Protein AF-A0A1I8GMX3-F1 (afdb_monomer)

Solvent-accessible surface area (backbone atoms only — not comparable to full-atom values): 13968 Å² total; per-residue (Å²): 112,70,69,58,53,53,50,50,53,36,50,51,51,26,32,43,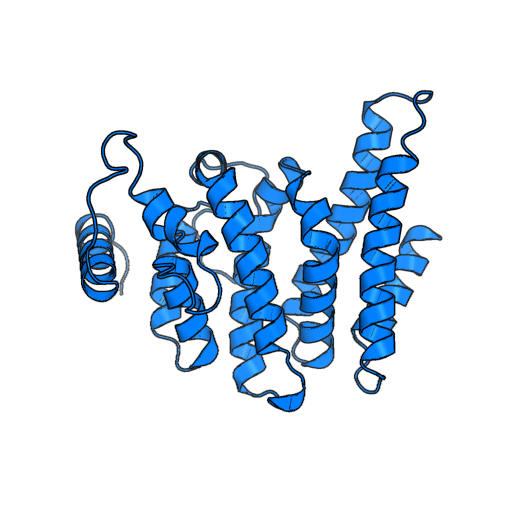81,87,64,61,69,68,53,29,52,49,30,23,50,50,53,32,48,53,53,56,48,46,57,71,66,61,62,94,85,60,62,78,76,63,51,59,47,49,40,52,48,51,52,51,52,51,52,54,51,29,47,57,29,18,66,42,90,53,62,39,30,24,33,21,21,21,46,42,45,63,43,36,47,78,64,45,66,73,36,62,72,54,42,62,24,37,50,60,30,47,54,49,26,37,51,50,30,31,46,64,40,68,81,48,69,76,90,74,44,42,49,62,38,27,51,52,33,50,54,54,47,50,56,50,47,62,77,42,36,77,66,40,56,46,81,55,97,75,37,42,64,42,86,97,55,92,69,91,55,57,25,49,66,51,51,48,58,50,34,60,60,37,48,71,48,89,42,66,67,30,18,50,52,27,47,42,49,39,55,28,84,34,64,98,86,39,86,77,45,58,78,74,47,14,61,48,47,60,68,72,57,83,55,87,84,64,80,83,71,75,97,59,56,70,67,56,49,51,52,51,51,51,49,51,46,49,75,76,62,57,88,80,77,87,126

Secondary structure (DSSP, 8-state):
-HHHHHHHHHHHHHH-SS--HHHHHHHHHHHHHHHHHHHHT--TTS-HHHHHHHHHHHHHHHHHHHHHHHT-SSHHHHHHHHHHHHHHHHHHTT-HHHHHHHHHHHHHHHHHHHHHGGGS-GGG-HHHHHHHHHHHHHHHHHHTHHHHHS--TTPPPPTT---SS-SHHHHHHHHHHHTT-S-HHHHHHHHHHHH----TT-TTGGGT--HHHHHH-SSGGGGS-----HHHHHHHHHHHHHHHHTTS---

InterPro domains:
  IPR046803 DNA-dependent protein kinase catalytic subunit, CC1/2 [PF20502] (3-195)

Organism: NCBI:txid282301

Mean predicted aligned error: 9.63 Å

Sequence (251 aa):
PYTALLLDSLFDRLTASSGDASVRDLAAQSLREFLTWSVRQQMPSSGADSTASFYSRNVKSIVKRVCLLALHPASSKRLGAALAFNAVYAQFREEDSLVNAFAFELLHCFMRSIQLADADDASLGTVEQCDLALDHLERIMVERAAALKVESQGRRTPLGSKWTSATLEVAVRWLVGQCGQPESACRAAAMRLLVNDGSPTDRRRRVRGGLARCLLTSSPEKRQQTAASPRQFFQALLKQFKANYFYDRWE

Nearest PDB structures (foldseek):
  7su3-assembly1_A  TM=8.853E-01  e=2.661E-08  Homo sapiens
  7sud-assembly1_A  TM=8.711E-01  e=2.220E-08  Homo sapiens
  7sgl-assembly1_A  TM=8.213E-01  e=1.178E-08  Homo sapiens
  7nfe-assembly1_A  TM=8.722E-01  e=2.028E-08  Homo sapiens
  8ezb-assembly1_L  TM=7.871E-01  e=5.970E-09  Homo sapiens

pLDDT: mean 80.66, std 19.14, range [30.5, 98.31]

Radius of gyration: 19.02 Å; Cα contacts (8 Å, |Δi|>4): 281; chains: 1; bounding box: 50×53×42 Å

Structure (mmCIF, N/CA/C/O backbone):
data_AF-A0A1I8GMX3-F1
#
_entry.id   AF-A0A1I8GMX3-F1
#
loop_
_atom_site.group_PDB
_atom_site.id
_atom_site.type_symbol
_atom_site.label_atom_id
_atom_site.label_alt_id
_atom_site.label_comp_id
_atom_site.label_asym_id
_atom_site.label_entity_id
_atom_site.label_seq_id
_atom_site.pdbx_PDB_ins_code
_atom_site.Cartn_x
_atom_site.Cartn_y
_atom_site.Cartn_z
_atom_site.occupancy
_atom_site.B_iso_or_equiv
_atom_site.auth_seq_id
_atom_site.auth_comp_id
_atom_site.auth_asym_id
_atom_site.auth_atom_id
_atom_site.pdbx_PDB_model_num
ATOM 1 N N . PRO A 1 1 ? 6.660 23.969 -0.509 1.00 68.25 1 PRO A N 1
ATOM 2 C CA . PRO A 1 1 ? 7.210 23.775 -1.877 1.00 68.25 1 PRO A CA 1
ATOM 3 C C . PRO A 1 1 ? 8.342 22.735 -1.898 1.00 68.25 1 PRO A C 1
ATOM 5 O O . PRO A 1 1 ? 8.222 21.743 -2.602 1.00 68.25 1 PRO A O 1
ATOM 8 N N . TYR A 1 2 ? 9.381 22.901 -1.070 1.00 84.06 2 TYR A N 1
ATOM 9 C CA . TYR A 1 2 ? 10.553 22.010 -1.057 1.00 84.06 2 TYR A CA 1
ATOM 10 C C . TYR A 1 2 ? 10.252 20.556 -0.663 1.00 84.06 2 TYR A C 1
ATOM 12 O O . TYR A 1 2 ? 10.765 19.634 -1.285 1.00 84.06 2 TYR A O 1
ATOM 20 N N . THR A 1 3 ? 9.366 20.329 0.311 1.00 87.31 3 THR A N 1
ATOM 21 C CA . THR A 1 3 ? 8.950 18.972 0.709 1.00 87.31 3 THR A CA 1
ATOM 22 C C . THR A 1 3 ? 8.173 18.244 -0.384 1.00 87.31 3 THR A C 1
ATOM 24 O O . THR A 1 3 ? 8.319 17.037 -0.538 1.00 87.31 3 THR A O 1
ATOM 27 N N . ALA A 1 4 ? 7.358 18.964 -1.160 1.00 87.88 4 ALA A N 1
ATOM 28 C CA . ALA A 1 4 ? 6.630 18.381 -2.281 1.00 87.88 4 ALA A CA 1
ATOM 29 C C . ALA A 1 4 ? 7.604 17.918 -3.371 1.00 87.88 4 ALA A C 1
ATOM 31 O O . ALA A 1 4 ? 7.549 16.750 -3.738 1.00 87.88 4 ALA A O 1
ATOM 32 N N . LEU A 1 5 ? 8.550 18.787 -3.755 1.00 93.06 5 LEU A N 1
ATOM 33 C CA . LEU A 1 5 ? 9.599 18.495 -4.738 1.00 93.06 5 LEU A CA 1
ATOM 34 C C . LEU A 1 5 ? 10.498 17.327 -4.321 1.00 93.06 5 LEU A C 1
ATOM 36 O O . LEU A 1 5 ? 10.833 16.493 -5.153 1.00 93.06 5 LEU A O 1
ATOM 40 N N . LEU A 1 6 ? 10.870 17.247 -3.038 1.00 93.88 6 LEU A N 1
ATOM 41 C CA . LEU A 1 6 ? 11.632 16.114 -2.512 1.00 93.88 6 LEU A CA 1
ATOM 42 C C . LEU A 1 6 ? 10.853 14.804 -2.657 1.00 93.88 6 LEU A C 1
ATOM 44 O O . LEU A 1 6 ? 11.406 13.789 -3.059 1.00 93.88 6 LEU A O 1
ATOM 48 N N . LEU A 1 7 ? 9.567 14.807 -2.308 1.00 94.69 7 LEU A N 1
ATOM 49 C CA . LEU A 1 7 ? 8.769 13.597 -2.447 1.00 94.69 7 LEU A CA 1
ATOM 50 C C . LEU A 1 7 ? 8.554 13.236 -3.921 1.00 94.69 7 LEU A C 1
ATOM 52 O O . LEU A 1 7 ? 8.621 12.058 -4.248 1.00 94.69 7 LEU A O 1
ATOM 56 N N . ASP A 1 8 ? 8.325 14.215 -4.797 1.00 94.44 8 ASP A N 1
ATOM 57 C CA . ASP A 1 8 ? 8.175 13.971 -6.235 1.00 94.44 8 ASP A CA 1
ATOM 58 C C . ASP A 1 8 ? 9.450 13.353 -6.819 1.00 94.44 8 ASP A C 1
ATOM 60 O O . ASP A 1 8 ? 9.374 12.302 -7.448 1.00 94.44 8 ASP A O 1
ATOM 64 N N . SER A 1 9 ? 10.630 13.894 -6.494 1.00 95.31 9 SER A N 1
ATOM 65 C CA . SER A 1 9 ? 11.896 13.328 -6.970 1.00 95.31 9 SER A CA 1
ATOM 66 C C . SER A 1 9 ? 12.135 11.904 -6.459 1.00 95.31 9 SER A C 1
ATOM 68 O O . SER A 1 9 ? 12.573 11.045 -7.223 1.00 95.31 9 SER A O 1
ATOM 70 N N . LEU A 1 10 ? 11.793 11.602 -5.201 1.00 96.25 10 LEU A N 1
ATOM 71 C CA . LEU A 1 10 ? 11.882 10.238 -4.668 1.00 96.25 10 LEU A CA 1
ATOM 72 C C . LEU A 1 10 ? 10.920 9.276 -5.382 1.00 96.25 10 LEU A C 1
ATOM 74 O O . LEU A 1 10 ? 11.313 8.158 -5.720 1.00 96.25 10 LEU A O 1
ATOM 78 N N . PHE A 1 11 ? 9.682 9.701 -5.650 1.00 96.06 11 PHE A N 1
ATOM 79 C CA . PHE A 1 11 ? 8.714 8.891 -6.395 1.00 96.06 11 PHE A CA 1
ATOM 80 C C . PHE A 1 11 ? 9.109 8.707 -7.866 1.00 96.06 11 PHE A C 1
ATOM 82 O O . PHE A 1 11 ? 8.926 7.614 -8.405 1.00 96.06 11 PHE A O 1
ATOM 89 N N . ASP A 1 12 ? 9.723 9.704 -8.499 1.00 95.19 12 ASP A N 1
ATOM 90 C CA . ASP A 1 12 ? 10.265 9.572 -9.855 1.00 95.19 12 ASP A CA 1
ATOM 91 C C . ASP A 1 12 ? 11.365 8.505 -9.906 1.00 95.19 12 ASP A C 1
ATOM 93 O O . ASP A 1 12 ? 11.375 7.659 -10.801 1.00 95.19 12 ASP A O 1
ATOM 97 N N . ARG A 1 13 ? 12.257 8.467 -8.903 1.00 95.69 13 ARG A N 1
ATOM 98 C CA . ARG A 1 13 ? 13.286 7.415 -8.809 1.00 95.69 13 ARG A CA 1
ATOM 99 C C . ARG A 1 13 ? 12.695 6.035 -8.524 1.00 95.69 13 ARG A C 1
ATOM 101 O O . ARG A 1 13 ? 13.180 5.058 -9.085 1.00 95.69 13 ARG A O 1
ATOM 108 N N . LEU A 1 14 ? 11.648 5.944 -7.704 1.00 95.12 14 LEU A N 1
ATOM 109 C CA . LEU A 1 14 ? 10.957 4.680 -7.406 1.00 95.12 14 LEU A CA 1
ATOM 110 C C . LEU A 1 14 ? 10.225 4.093 -8.614 1.00 95.12 14 LEU A C 1
ATOM 112 O O . LEU A 1 14 ? 10.132 2.875 -8.744 1.00 95.12 14 LEU A O 1
ATOM 116 N N . THR A 1 15 ? 9.688 4.958 -9.474 1.00 95.00 15 THR A N 1
ATOM 117 C CA . THR A 1 15 ? 8.811 4.576 -10.590 1.00 95.00 15 THR A CA 1
ATOM 118 C C . THR A 1 15 ? 9.517 4.537 -11.945 1.00 95.00 15 THR A C 1
ATOM 120 O O . THR A 1 15 ? 8.880 4.261 -12.964 1.00 95.00 15 THR A O 1
ATOM 123 N N . ALA A 1 16 ? 10.830 4.782 -11.971 1.00 91.31 16 ALA A N 1
ATOM 124 C CA . ALA A 1 16 ? 11.637 4.735 -13.180 1.00 91.31 16 ALA A CA 1
ATOM 125 C C . ALA A 1 16 ? 11.579 3.345 -13.842 1.00 91.31 16 ALA A C 1
ATOM 127 O O . ALA A 1 16 ? 11.856 2.327 -13.208 1.00 91.31 16 ALA A O 1
ATOM 128 N N . SER A 1 17 ? 11.235 3.307 -15.134 1.00 84.06 17 SER A N 1
ATOM 129 C CA . SER A 1 17 ? 11.143 2.060 -15.911 1.00 84.06 17 SER A CA 1
ATOM 130 C C . SER A 1 17 ? 12.506 1.464 -16.275 1.00 84.06 17 SER A C 1
ATOM 132 O O . SER A 1 17 ? 12.622 0.254 -16.418 1.00 84.06 17 SER A O 1
ATOM 134 N N . SER A 1 18 ? 13.534 2.302 -16.415 1.00 72.62 18 SER A N 1
ATOM 135 C CA . SER A 1 18 ? 14.911 1.912 -16.734 1.00 72.62 18 SER A CA 1
ATOM 136 C C . SER A 1 18 ? 15.835 2.419 -15.629 1.00 72.62 18 SER A C 1
ATOM 138 O O . SER A 1 18 ? 16.396 3.513 -15.724 1.00 72.62 18 SER A O 1
ATOM 140 N N . GLY A 1 19 ? 15.920 1.681 -14.527 1.00 67.75 19 GLY A N 1
ATOM 141 C CA . GLY A 1 19 ? 16.704 2.097 -13.371 1.00 67.75 19 GLY A CA 1
ATOM 142 C C . GLY A 1 19 ? 17.191 0.921 -12.543 1.00 67.75 19 GLY A C 1
ATOM 143 O O . GLY A 1 19 ? 16.503 -0.093 -12.416 1.00 67.75 19 GLY A O 1
ATOM 144 N N . ASP A 1 20 ? 18.374 1.086 -11.957 1.00 81.44 20 ASP A N 1
ATOM 145 C CA . ASP A 1 20 ? 18.979 0.085 -11.088 1.00 81.44 20 ASP A CA 1
ATOM 146 C C . ASP A 1 20 ? 18.090 -0.179 -9.867 1.00 81.44 20 ASP A C 1
ATOM 148 O O . ASP A 1 20 ? 17.564 0.746 -9.237 1.00 81.44 20 ASP A O 1
ATOM 152 N N . ALA A 1 21 ? 17.931 -1.453 -9.499 1.00 88.56 21 ALA A N 1
ATOM 153 C CA . ALA A 1 21 ? 17.180 -1.848 -8.306 1.00 88.56 21 ALA A CA 1
ATOM 154 C C . ALA A 1 21 ? 17.701 -1.142 -7.038 1.00 88.56 21 ALA A C 1
ATOM 156 O O . ALA A 1 21 ? 16.908 -0.659 -6.233 1.00 88.56 21 ALA A O 1
ATOM 157 N N . SER A 1 22 ? 19.020 -0.952 -6.940 1.00 92.06 22 SER A N 1
ATOM 158 C CA . SER A 1 22 ? 19.678 -0.239 -5.839 1.00 92.06 22 SER A CA 1
ATOM 159 C C . SER A 1 22 ? 19.204 1.209 -5.676 1.00 92.06 22 SER A C 1
ATOM 161 O O . SER A 1 22 ? 19.065 1.691 -4.554 1.00 92.06 22 SER A O 1
ATOM 163 N N . VAL A 1 23 ? 18.909 1.909 -6.777 1.00 93.69 23 VAL A N 1
ATOM 164 C CA . VAL A 1 23 ? 18.398 3.288 -6.741 1.00 93.69 23 VAL A CA 1
ATOM 165 C C . VAL A 1 23 ? 16.979 3.319 -6.180 1.00 93.69 23 VAL A C 1
ATOM 167 O O . VAL A 1 23 ? 16.650 4.216 -5.402 1.00 93.69 23 VAL A O 1
ATOM 170 N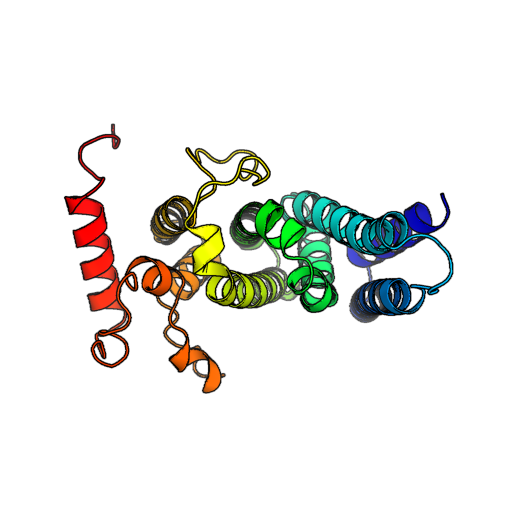 N . ARG A 1 24 ? 16.139 2.348 -6.558 1.00 94.31 24 ARG A N 1
ATOM 171 C CA . ARG A 1 24 ? 14.769 2.236 -6.037 1.00 94.31 24 ARG A CA 1
ATOM 172 C C . ARG A 1 24 ? 14.780 1.922 -4.544 1.00 94.31 24 ARG A C 1
ATOM 174 O O . ARG A 1 24 ? 14.059 2.572 -3.789 1.00 94.31 24 ARG A O 1
ATOM 181 N N . ASP A 1 25 ? 15.656 1.020 -4.114 1.00 93.44 25 ASP A N 1
ATOM 182 C CA . ASP A 1 25 ? 15.830 0.686 -2.699 1.00 93.44 25 ASP A CA 1
ATOM 183 C C . ASP A 1 25 ? 16.329 1.885 -1.887 1.00 93.44 25 ASP A C 1
ATOM 185 O O . ASP A 1 25 ? 15.791 2.177 -0.816 1.00 93.44 25 ASP A O 1
ATOM 189 N N . LEU A 1 26 ? 17.304 2.633 -2.412 1.00 95.75 26 LEU A N 1
ATOM 190 C CA . LEU A 1 26 ? 17.797 3.853 -1.773 1.00 95.75 26 LEU A CA 1
ATOM 191 C C . LEU A 1 26 ? 16.693 4.914 -1.649 1.00 95.75 26 LEU A C 1
ATOM 193 O O . LEU A 1 26 ? 16.543 5.530 -0.591 1.00 95.75 26 LEU A O 1
ATOM 197 N N . ALA A 1 27 ? 15.891 5.110 -2.699 1.00 96.50 27 ALA A N 1
ATOM 198 C CA . ALA A 1 27 ? 14.770 6.047 -2.674 1.00 96.50 27 ALA A CA 1
ATOM 199 C C . ALA A 1 27 ? 13.697 5.632 -1.650 1.00 96.50 27 ALA A C 1
ATOM 201 O O . ALA A 1 27 ? 13.196 6.475 -0.900 1.00 96.50 27 ALA A O 1
ATOM 202 N N . ALA A 1 28 ? 13.393 4.334 -1.549 1.00 96.06 28 ALA A N 1
ATOM 203 C CA . ALA A 1 28 ? 12.481 3.794 -0.543 1.00 96.06 28 ALA A CA 1
ATOM 204 C C . ALA A 1 28 ? 13.014 4.023 0.886 1.00 96.06 28 ALA A C 1
ATOM 206 O O . ALA A 1 28 ? 12.284 4.486 1.767 1.00 96.06 28 ALA A O 1
ATOM 207 N N . GLN A 1 29 ? 14.307 3.778 1.116 1.00 96.25 29 GLN A N 1
ATOM 208 C CA . GLN A 1 29 ? 14.955 4.048 2.405 1.00 96.25 29 GLN A CA 1
ATOM 209 C C . GLN A 1 29 ? 14.933 5.541 2.751 1.00 96.25 29 GLN A C 1
ATOM 211 O O . GLN A 1 29 ? 14.594 5.899 3.879 1.00 96.25 29 GLN A O 1
ATOM 216 N N . SER A 1 30 ? 15.188 6.407 1.770 1.00 96.69 30 SER A N 1
ATOM 217 C CA . SER A 1 30 ? 15.125 7.862 1.939 1.00 96.69 30 SER A CA 1
ATOM 218 C C . SER A 1 30 ? 13.722 8.347 2.312 1.00 96.69 30 SER A C 1
ATOM 220 O O . SER A 1 30 ? 13.592 9.221 3.167 1.00 96.69 30 SER A O 1
ATOM 222 N N . LEU A 1 31 ? 12.655 7.750 1.759 1.00 95.81 31 LEU A N 1
ATOM 223 C CA . LEU A 1 31 ? 11.277 8.042 2.190 1.00 95.81 31 LEU A CA 1
ATOM 224 C C . LEU A 1 31 ? 11.054 7.697 3.667 1.00 95.81 31 LEU A C 1
ATOM 226 O O . LEU A 1 31 ? 10.469 8.488 4.415 1.00 95.81 31 LEU A O 1
ATOM 230 N N . ARG A 1 32 ? 11.526 6.523 4.098 1.00 95.00 32 ARG A N 1
ATOM 231 C CA . ARG A 1 32 ? 11.417 6.082 5.495 1.00 95.00 32 ARG A CA 1
ATOM 232 C C . ARG A 1 32 ? 12.175 7.014 6.435 1.00 95.00 32 ARG A C 1
ATOM 234 O O . ARG A 1 32 ? 11.654 7.378 7.491 1.00 95.00 32 ARG A O 1
ATOM 241 N N . GLU A 1 33 ? 13.392 7.403 6.070 1.00 94.38 33 GLU A N 1
ATOM 242 C CA . GLU A 1 33 ? 14.203 8.332 6.859 1.00 94.38 33 GLU A CA 1
ATOM 243 C C . GLU A 1 33 ? 13.555 9.709 6.933 1.00 94.38 33 GLU A C 1
ATOM 245 O O . GLU A 1 33 ? 13.391 10.238 8.031 1.00 94.38 33 GLU A O 1
ATOM 250 N N . PHE A 1 34 ? 13.092 10.246 5.804 1.00 93.44 34 PHE A N 1
ATOM 251 C CA . PHE A 1 34 ? 12.373 11.516 5.754 1.00 93.44 34 PHE A CA 1
ATOM 252 C C . PHE A 1 34 ? 11.195 11.548 6.740 1.00 93.44 34 PHE A C 1
ATOM 254 O O . PHE A 1 34 ? 11.046 12.506 7.505 1.00 93.44 34 PHE A O 1
ATOM 261 N N . LEU A 1 35 ? 10.380 10.488 6.780 1.00 91.38 35 LEU A N 1
ATOM 262 C CA . LEU A 1 35 ? 9.275 10.403 7.736 1.00 91.38 35 LEU A CA 1
ATOM 263 C C . LEU A 1 35 ? 9.752 10.211 9.179 1.00 91.38 35 LEU A C 1
ATOM 265 O O . LEU A 1 35 ? 9.204 10.834 10.084 1.00 91.38 35 LEU A O 1
ATOM 269 N N . THR A 1 36 ? 10.789 9.404 9.404 1.00 89.69 36 THR A N 1
ATOM 270 C CA . THR A 1 36 ? 11.364 9.191 10.746 1.00 89.69 36 THR A CA 1
ATOM 271 C C . THR A 1 36 ? 11.887 10.501 11.339 1.00 89.69 36 THR A C 1
ATOM 273 O O . THR A 1 36 ? 11.659 10.798 12.512 1.00 89.69 36 THR A O 1
ATOM 276 N N . TRP A 1 37 ? 12.537 11.330 10.523 1.00 86.69 37 TRP A N 1
ATOM 277 C CA . TRP A 1 37 ? 12.995 12.657 10.927 1.00 86.69 37 TRP A CA 1
ATOM 278 C C . TRP A 1 37 ? 11.857 13.674 11.025 1.00 86.69 37 TRP A C 1
ATOM 280 O O . TRP A 1 37 ? 11.911 14.536 11.898 1.00 86.69 37 TRP A O 1
ATOM 290 N N . SER A 1 38 ? 10.796 13.537 10.223 1.00 83.38 38 SER A N 1
ATOM 291 C CA . SER A 1 38 ? 9.584 14.362 10.358 1.00 83.38 38 SER A CA 1
ATOM 292 C C . SER A 1 38 ? 8.914 14.189 11.726 1.00 83.38 38 SER A C 1
ATOM 294 O O . SER A 1 38 ? 8.362 15.152 12.249 1.00 83.38 38 SER A O 1
ATOM 296 N N . VAL A 1 39 ? 8.988 12.991 12.325 1.00 74.56 39 VAL A N 1
ATOM 297 C CA . VAL A 1 39 ? 8.553 12.760 13.716 1.00 74.56 39 VAL A CA 1
ATOM 298 C C . VAL A 1 39 ? 9.503 13.444 14.699 1.00 74.56 39 VAL A C 1
ATOM 300 O O . VAL A 1 39 ? 9.066 14.146 15.598 1.00 74.56 39 VAL A O 1
ATOM 303 N N . ARG A 1 40 ? 10.820 13.286 14.529 1.00 68.44 40 ARG A N 1
ATOM 304 C CA . ARG A 1 40 ? 11.818 13.839 15.467 1.00 68.44 40 ARG A CA 1
ATOM 305 C C . ARG A 1 40 ? 11.889 15.366 15.474 1.00 68.44 40 ARG A C 1
ATOM 307 O O . ARG A 1 40 ? 12.237 15.942 16.496 1.00 68.44 40 ARG A O 1
ATOM 314 N N . GLN A 1 41 ? 11.552 16.023 14.364 1.00 63.38 41 GLN A N 1
ATOM 315 C CA . GLN A 1 41 ? 11.466 17.486 14.279 1.00 63.38 41 GLN A CA 1
ATOM 316 C C . GLN A 1 41 ? 10.220 18.074 14.966 1.00 63.38 41 GLN A C 1
ATOM 318 O O . GLN A 1 41 ? 9.964 19.271 14.840 1.00 63.38 41 GLN A O 1
ATOM 323 N N . GLN A 1 42 ? 9.462 17.270 15.719 1.00 60.00 42 GLN A N 1
ATOM 324 C CA . GLN A 1 42 ? 8.456 17.746 16.665 1.00 60.00 42 GLN A CA 1
ATOM 325 C C . GLN A 1 42 ? 9.122 18.566 17.789 1.00 60.00 42 GLN A C 1
ATOM 327 O O . GLN A 1 42 ? 9.324 18.084 18.899 1.00 60.00 42 GLN A O 1
ATOM 332 N N . MET A 1 43 ? 9.511 19.811 17.499 1.00 49.69 43 MET A N 1
ATOM 333 C CA . MET A 1 43 ? 9.992 20.745 18.515 1.00 49.69 43 MET A CA 1
ATOM 334 C C . MET A 1 43 ? 8.848 21.063 19.495 1.00 49.69 43 MET A C 1
ATOM 336 O O . MET A 1 43 ? 7.743 21.383 19.050 1.00 49.69 43 MET A O 1
ATOM 340 N N . PRO A 1 44 ? 9.086 21.026 20.818 1.00 46.84 44 PRO A N 1
ATOM 341 C CA . PRO A 1 44 ? 8.044 21.200 21.836 1.00 46.84 44 PRO A CA 1
ATOM 342 C C . PRO A 1 44 ? 7.494 22.635 21.969 1.00 46.84 44 PRO A C 1
ATOM 344 O O . PRO A 1 44 ? 6.683 22.895 22.851 1.00 46.84 44 PRO A O 1
ATOM 347 N N . SER A 1 45 ? 7.920 23.583 21.131 1.00 45.03 45 SER A N 1
ATOM 348 C CA . SER A 1 45 ? 7.712 25.023 21.344 1.00 45.03 45 SER A CA 1
ATOM 349 C C . SER A 1 45 ? 6.594 25.674 20.518 1.00 45.03 45 SER A C 1
ATOM 351 O O . SER A 1 45 ? 6.306 26.850 20.725 1.00 45.03 45 SER A O 1
ATOM 353 N N . SER A 1 46 ? 5.908 24.949 19.630 1.00 43.97 46 SER A N 1
ATOM 354 C CA . SER A 1 46 ? 4.766 25.483 18.871 1.00 43.97 46 SER A CA 1
ATOM 355 C C . SER A 1 46 ? 3.602 24.494 18.875 1.00 43.97 46 SER A C 1
ATOM 357 O O . SER A 1 46 ? 3.686 23.462 18.218 1.00 43.97 46 SER A O 1
ATOM 359 N N . GLY A 1 47 ? 2.553 24.821 19.644 1.00 47.16 47 GLY A N 1
ATOM 360 C CA . GLY A 1 47 ? 1.226 24.185 19.737 1.00 47.16 47 GLY A CA 1
ATOM 361 C C . GLY A 1 47 ? 1.078 22.756 19.192 1.00 47.16 47 GLY A C 1
ATOM 362 O O . GLY A 1 47 ? 1.119 22.546 17.976 1.00 47.16 47 GLY A O 1
ATOM 363 N N . ALA A 1 48 ? 0.805 21.802 20.091 1.00 48.97 48 ALA A N 1
ATOM 364 C CA . ALA A 1 48 ? 0.648 20.367 19.817 1.00 48.97 48 ALA A CA 1
ATOM 365 C C . ALA A 1 48 ? -0.216 20.031 18.577 1.00 48.97 48 ALA A C 1
ATOM 367 O O . ALA A 1 48 ? 0.093 19.085 17.850 1.00 48.97 48 ALA A O 1
ATOM 368 N N . ASP A 1 49 ? -1.228 20.848 18.273 1.00 52.97 49 ASP A N 1
ATOM 369 C CA . ASP A 1 49 ? -2.164 20.621 17.165 1.00 52.97 49 ASP A CA 1
ATOM 370 C C . ASP A 1 49 ? -1.558 20.843 15.768 1.00 52.97 49 ASP A C 1
ATOM 372 O O . ASP A 1 49 ? -1.963 20.209 14.791 1.00 52.97 49 ASP A O 1
ATOM 376 N N . SER A 1 50 ? -0.561 21.723 15.634 1.00 52.03 50 SER A N 1
ATOM 377 C CA . SER A 1 50 ? -0.012 22.095 14.319 1.00 52.03 50 SER A CA 1
ATOM 378 C C . SER A 1 50 ? 1.000 21.072 13.779 1.00 52.03 50 SER A C 1
ATOM 380 O O . SER A 1 50 ? 1.043 20.802 12.570 1.00 52.03 50 SER A O 1
ATOM 382 N N . THR A 1 51 ? 1.749 20.439 14.685 1.00 52.03 51 THR A N 1
ATOM 383 C CA . THR A 1 51 ? 2.951 19.644 14.390 1.00 52.03 51 THR A CA 1
ATOM 384 C C . THR A 1 51 ? 2.651 18.159 14.173 1.00 52.03 51 THR A C 1
ATOM 386 O O . THR A 1 51 ? 3.168 17.572 13.219 1.00 52.03 51 THR A O 1
ATOM 389 N N . ALA A 1 52 ? 1.731 17.565 14.950 1.00 59.31 52 ALA A N 1
ATOM 390 C CA . ALA A 1 52 ? 1.149 16.254 14.624 1.00 59.31 52 ALA A CA 1
ATOM 391 C C . ALA A 1 52 ? 0.495 16.283 13.228 1.00 59.31 52 ALA A C 1
ATOM 393 O O . ALA A 1 52 ? 0.608 15.340 12.443 1.00 59.31 52 ALA A O 1
ATOM 394 N N . SER A 1 53 ? -0.075 17.435 12.851 1.00 70.62 53 SER A N 1
ATOM 395 C CA . SER A 1 53 ? -0.633 17.637 11.515 1.00 70.62 53 SER A CA 1
ATOM 396 C C . SER A 1 53 ? 0.426 17.628 10.399 1.00 70.62 53 SER A C 1
ATOM 398 O O . SER A 1 53 ? 0.087 17.254 9.280 1.00 70.62 53 SER A O 1
ATOM 400 N N . PHE A 1 54 ? 1.697 17.985 10.648 1.00 79.38 54 PHE A N 1
ATOM 401 C CA . PHE A 1 54 ? 2.741 17.982 9.608 1.00 79.38 54 PHE A CA 1
ATOM 402 C C . PHE A 1 54 ? 3.194 16.565 9.243 1.00 79.38 54 PHE A C 1
ATOM 404 O O . PHE A 1 54 ? 3.174 16.199 8.065 1.00 79.38 54 PHE A O 1
ATOM 411 N N . TYR A 1 55 ? 3.543 15.752 10.244 1.00 84.12 55 TYR A N 1
ATOM 412 C CA . TYR A 1 55 ? 3.889 14.343 10.037 1.00 84.12 55 TYR A CA 1
ATOM 413 C C . TYR A 1 55 ? 2.725 13.584 9.388 1.00 84.12 55 TYR A C 1
ATOM 415 O O . TYR A 1 55 ? 2.892 13.001 8.314 1.00 84.12 55 TYR A O 1
ATOM 423 N N . SER A 1 56 ? 1.521 13.703 9.959 1.00 86.56 56 SER A N 1
ATOM 424 C CA . SER A 1 56 ? 0.314 13.065 9.426 1.00 86.56 56 SER A CA 1
ATOM 425 C C . SER A 1 56 ? 0.002 13.523 7.991 1.00 86.56 56 SER A C 1
ATOM 427 O O . SER A 1 56 ? -0.351 12.718 7.128 1.00 86.56 56 SER A O 1
ATOM 429 N N . ARG A 1 57 ? 0.228 14.804 7.655 1.00 89.31 57 ARG A N 1
ATOM 430 C CA . ARG A 1 57 ? 0.080 15.329 6.282 1.00 89.31 57 ARG A CA 1
ATOM 431 C C . ARG A 1 57 ? 1.089 14.726 5.308 1.00 89.31 57 ARG A C 1
ATOM 433 O O . ARG A 1 57 ? 0.705 14.426 4.176 1.00 89.31 57 ARG A O 1
ATOM 440 N N . ASN A 1 58 ? 2.338 14.521 5.725 1.00 92.12 58 ASN A N 1
ATOM 441 C CA . ASN A 1 58 ? 3.360 13.891 4.886 1.00 92.12 58 ASN A CA 1
ATOM 442 C C . ASN A 1 58 ? 3.048 12.409 4.647 1.00 92.12 58 ASN A C 1
ATOM 444 O O . ASN A 1 58 ? 3.042 11.978 3.493 1.00 92.12 58 ASN A O 1
ATOM 448 N N . VAL A 1 59 ? 2.692 11.659 5.697 1.00 93.44 59 VAL A N 1
ATOM 449 C CA . VAL A 1 59 ? 2.258 10.255 5.573 1.00 93.44 59 VAL A CA 1
ATOM 450 C C . VAL A 1 59 ? 1.042 10.161 4.650 1.00 93.44 59 VAL A C 1
ATOM 452 O O . VAL A 1 59 ? 1.048 9.394 3.689 1.00 93.44 59 VAL A O 1
ATOM 455 N N . LYS A 1 60 ? 0.027 11.009 4.858 1.00 93.75 60 LYS A N 1
ATOM 456 C CA . LYS A 1 60 ? -1.168 11.076 4.003 1.00 93.75 60 LYS A CA 1
ATOM 457 C C . LYS A 1 60 ? -0.834 11.383 2.543 1.00 93.75 60 LYS A C 1
ATOM 459 O O . LYS A 1 60 ? -1.453 10.813 1.647 1.00 93.75 60 LYS A O 1
ATOM 464 N N . SER A 1 61 ? 0.110 12.290 2.291 1.00 94.38 61 SER A N 1
ATOM 465 C CA . SER A 1 61 ? 0.561 12.632 0.936 1.00 94.38 61 SER A CA 1
ATOM 466 C C . SER A 1 61 ? 1.209 11.430 0.239 1.00 94.38 61 SER A C 1
ATOM 468 O O . SER A 1 61 ? 0.857 11.110 -0.896 1.00 94.38 61 SER A O 1
ATOM 470 N N . ILE A 1 62 ? 2.086 10.708 0.944 1.00 96.12 62 ILE A N 1
ATOM 471 C CA . ILE A 1 62 ? 2.737 9.490 0.439 1.00 96.12 62 ILE A CA 1
ATOM 472 C C . ILE A 1 62 ? 1.701 8.396 0.167 1.00 96.12 62 ILE A C 1
ATOM 474 O O . ILE A 1 62 ? 1.678 7.852 -0.933 1.00 96.12 62 ILE A O 1
ATOM 478 N N . VAL A 1 63 ? 0.794 8.124 1.111 1.00 96.38 63 VAL A N 1
ATOM 479 C CA . VAL A 1 63 ? -0.258 7.103 0.956 1.00 96.38 63 VAL A CA 1
ATOM 480 C C . VAL A 1 63 ? -1.152 7.395 -0.250 1.00 96.38 63 VAL A C 1
ATOM 482 O O . VAL A 1 63 ? -1.436 6.496 -1.035 1.00 96.38 63 VAL A O 1
ATOM 485 N N . LYS A 1 64 ? -1.546 8.656 -0.465 1.00 95.44 64 LYS A N 1
ATOM 486 C CA . LYS A 1 64 ? -2.324 9.041 -1.654 1.00 95.44 64 LYS A CA 1
ATOM 487 C C . LYS A 1 64 ? -1.577 8.759 -2.961 1.00 95.44 64 LYS A C 1
ATOM 489 O O . LYS A 1 64 ? -2.188 8.254 -3.901 1.00 95.44 64 LYS A O 1
ATOM 494 N N . ARG A 1 65 ? -0.277 9.076 -3.025 1.00 96.75 65 ARG A N 1
ATOM 495 C CA . ARG A 1 65 ? 0.562 8.772 -4.198 1.00 96.75 65 ARG A CA 1
ATOM 496 C C . ARG A 1 65 ? 0.683 7.263 -4.415 1.00 96.75 65 ARG A C 1
ATOM 498 O O . ARG A 1 65 ? 0.532 6.812 -5.544 1.00 96.75 65 ARG A O 1
ATOM 505 N N . VAL A 1 66 ? 0.868 6.487 -3.345 1.00 97.56 66 VAL A N 1
ATOM 506 C CA . VAL A 1 66 ? 0.885 5.015 -3.394 1.00 97.56 66 VAL A CA 1
ATOM 507 C C . VAL A 1 66 ? -0.417 4.467 -3.977 1.00 97.56 66 VAL A C 1
ATOM 509 O O . VAL A 1 66 ? -0.355 3.699 -4.931 1.00 97.56 66 VAL A O 1
ATOM 512 N N . CYS A 1 67 ? -1.587 4.886 -3.476 1.00 95.88 67 CYS A N 1
ATOM 513 C CA . CYS A 1 67 ? -2.877 4.413 -3.997 1.00 95.88 67 CYS A CA 1
ATOM 514 C C . CYS A 1 67 ? -3.034 4.691 -5.500 1.00 95.88 67 CYS A C 1
ATOM 516 O O . CYS A 1 67 ? -3.506 3.828 -6.240 1.00 95.88 67 CYS A O 1
ATOM 518 N N . LEU A 1 68 ? -2.613 5.879 -5.952 1.00 95.25 68 LEU A N 1
ATOM 519 C CA . LEU A 1 68 ? -2.666 6.265 -7.362 1.00 95.25 68 LEU A CA 1
ATOM 520 C C . LEU A 1 68 ? -1.728 5.407 -8.227 1.00 95.25 68 LEU A C 1
ATOM 522 O O . LEU A 1 68 ? -2.128 4.922 -9.283 1.00 95.25 68 LEU A O 1
ATOM 526 N N . LEU A 1 69 ? -0.484 5.215 -7.785 1.00 96.88 69 LEU A N 1
ATOM 527 C CA . LEU A 1 69 ? 0.543 4.492 -8.540 1.00 96.88 69 LEU A CA 1
ATOM 528 C C . LEU A 1 69 ? 0.318 2.973 -8.549 1.00 96.88 69 LEU A C 1
ATOM 530 O O . LEU A 1 69 ? 0.614 2.327 -9.551 1.00 96.88 69 LEU A O 1
ATOM 534 N N . ALA A 1 70 ? -0.253 2.406 -7.484 1.00 96.94 70 ALA A N 1
ATOM 535 C CA . ALA A 1 70 ? -0.572 0.979 -7.392 1.00 96.94 70 ALA A CA 1
ATOM 536 C C . ALA A 1 70 ? -1.614 0.527 -8.433 1.00 96.94 70 ALA A C 1
ATOM 538 O O . ALA A 1 70 ? -1.630 -0.632 -8.832 1.00 96.94 70 ALA A O 1
ATOM 539 N N . LEU A 1 71 ? -2.466 1.440 -8.909 1.00 95.19 71 LEU A N 1
ATOM 540 C CA . LEU A 1 71 ? -3.471 1.164 -9.944 1.00 95.19 71 LEU A CA 1
ATOM 541 C C . LEU A 1 71 ? -3.005 1.543 -11.359 1.00 95.19 71 LEU A C 1
ATOM 543 O O . LEU A 1 71 ? -3.793 1.513 -12.302 1.00 95.19 71 LEU A O 1
ATOM 547 N N . HIS A 1 72 ? -1.740 1.930 -11.525 1.00 95.69 72 HIS A N 1
ATOM 548 C CA . HIS A 1 72 ? -1.224 2.397 -12.805 1.00 95.69 72 HIS A CA 1
ATOM 549 C C . HIS A 1 72 ? -0.981 1.225 -13.786 1.00 95.69 72 HIS A C 1
ATOM 551 O O . HIS A 1 72 ? -0.527 0.160 -13.363 1.00 95.69 72 HIS A O 1
ATOM 557 N N . PRO A 1 73 ? -1.211 1.394 -15.106 1.00 94.06 73 PRO A N 1
ATOM 558 C CA . PRO A 1 73 ? -1.017 0.325 -16.096 1.00 94.06 73 PRO A CA 1
ATOM 559 C C . PRO A 1 73 ? 0.446 -0.109 -16.279 1.00 94.06 73 PRO A C 1
ATOM 561 O O . PRO A 1 73 ? 0.709 -1.268 -16.575 1.00 94.06 73 PRO A O 1
ATOM 564 N N . ALA A 1 74 ? 1.408 0.789 -16.069 1.00 94.50 74 ALA A N 1
ATOM 565 C CA . ALA A 1 74 ? 2.833 0.447 -16.118 1.00 94.50 74 ALA A CA 1
ATOM 566 C C . ALA A 1 74 ? 3.311 -0.288 -14.851 1.00 94.50 74 ALA A C 1
ATOM 568 O O . ALA A 1 74 ? 3.126 0.216 -13.738 1.00 94.50 74 ALA A O 1
ATOM 569 N N . SER A 1 75 ? 3.996 -1.418 -15.045 1.00 94.88 75 SER A N 1
ATOM 570 C CA . SER A 1 75 ? 4.539 -2.296 -13.997 1.00 94.88 75 SER A CA 1
ATOM 571 C C . SER A 1 75 ? 5.535 -1.597 -13.068 1.00 94.88 75 SER A C 1
ATOM 573 O O . SER A 1 75 ? 5.420 -1.699 -11.848 1.00 94.88 75 SER A O 1
ATOM 575 N N . SER A 1 76 ? 6.451 -0.793 -13.622 1.00 94.62 76 SER A N 1
ATOM 576 C CA . SER A 1 76 ? 7.448 -0.022 -12.861 1.00 94.62 76 SER A CA 1
ATOM 577 C C . SER A 1 76 ? 6.814 0.898 -11.818 1.00 94.62 76 SER A C 1
ATOM 579 O O . SER A 1 76 ? 7.295 0.992 -10.688 1.00 94.62 76 SER A O 1
ATOM 581 N N . LYS A 1 77 ? 5.684 1.530 -12.159 1.00 96.75 77 LYS A N 1
ATOM 582 C CA . LYS A 1 77 ? 4.956 2.408 -11.238 1.00 96.75 77 LYS A CA 1
ATOM 583 C C . LYS A 1 77 ? 4.274 1.629 -10.114 1.00 96.75 77 LYS A C 1
ATOM 585 O O . LYS A 1 77 ? 4.322 2.073 -8.967 1.00 96.75 77 LYS A O 1
ATOM 590 N N . ARG A 1 78 ? 3.692 0.463 -10.422 1.00 97.19 78 ARG A N 1
ATOM 591 C CA . ARG A 1 78 ? 3.080 -0.423 -9.416 1.00 97.19 78 ARG A CA 1
ATOM 592 C C . ARG A 1 78 ? 4.117 -0.963 -8.437 1.00 97.19 78 ARG A C 1
ATOM 594 O O . ARG A 1 78 ? 3.918 -0.896 -7.227 1.00 97.19 78 ARG A O 1
ATOM 601 N N . LEU A 1 79 ? 5.257 -1.406 -8.957 1.00 96.56 79 LEU A N 1
ATOM 602 C CA . LEU A 1 79 ? 6.391 -1.858 -8.158 1.00 96.56 79 LEU A CA 1
ATOM 603 C C . LEU A 1 79 ? 6.940 -0.736 -7.264 1.00 96.56 79 LEU A C 1
ATOM 605 O O . LEU A 1 79 ? 7.112 -0.936 -6.063 1.00 96.56 79 LEU A O 1
ATOM 609 N N . GLY A 1 80 ? 7.124 0.471 -7.809 1.00 96.62 80 GLY A N 1
ATOM 610 C CA . GLY A 1 80 ? 7.522 1.645 -7.028 1.00 96.62 80 GLY A CA 1
ATOM 611 C C . GLY A 1 80 ? 6.533 1.984 -5.905 1.00 96.62 80 GLY A C 1
ATOM 612 O O . GLY A 1 80 ? 6.953 2.326 -4.800 1.00 96.62 80 GLY A O 1
ATOM 613 N N . ALA A 1 81 ? 5.226 1.833 -6.144 1.00 97.62 81 ALA A N 1
ATOM 614 C CA . ALA A 1 81 ? 4.193 2.035 -5.126 1.00 97.62 81 ALA A CA 1
ATOM 615 C C . ALA A 1 81 ? 4.286 1.010 -3.984 1.00 97.62 81 ALA A C 1
ATOM 617 O O . ALA A 1 81 ? 4.190 1.383 -2.811 1.00 97.62 81 ALA A O 1
ATOM 618 N N . ALA A 1 82 ? 4.499 -0.265 -4.320 1.00 97.69 82 ALA A N 1
ATOM 619 C CA . ALA A 1 82 ? 4.661 -1.333 -3.340 1.00 97.69 82 ALA A CA 1
ATOM 620 C C . ALA A 1 82 ? 5.927 -1.139 -2.492 1.00 97.69 82 ALA A C 1
ATOM 622 O O . ALA A 1 82 ? 5.844 -1.165 -1.265 1.00 97.69 82 ALA A O 1
ATOM 623 N N . LEU A 1 83 ? 7.068 -0.828 -3.120 1.00 97.56 83 LEU A N 1
ATOM 624 C CA . LEU A 1 83 ? 8.320 -0.513 -2.420 1.00 97.56 83 LEU A CA 1
ATOM 625 C C . LEU A 1 83 ? 8.171 0.695 -1.487 1.00 97.56 83 LEU A C 1
ATOM 627 O O . LEU A 1 83 ? 8.597 0.644 -0.332 1.00 97.56 83 LEU A O 1
ATOM 631 N N . ALA A 1 84 ? 7.520 1.764 -1.958 1.00 97.94 84 ALA A N 1
ATOM 632 C CA . ALA A 1 84 ? 7.254 2.945 -1.143 1.00 97.94 84 ALA A CA 1
ATOM 633 C C . ALA A 1 84 ? 6.440 2.586 0.105 1.00 97.94 84 ALA A C 1
ATOM 635 O O . ALA A 1 84 ? 6.820 2.960 1.214 1.00 97.94 84 ALA A O 1
ATOM 636 N N . PHE A 1 85 ? 5.348 1.832 -0.054 1.00 98.31 85 PHE A N 1
ATOM 637 C CA . PHE A 1 85 ? 4.517 1.416 1.073 1.00 98.31 85 PHE A CA 1
ATOM 638 C C . PHE A 1 85 ? 5.264 0.491 2.041 1.00 98.31 85 PHE A C 1
ATOM 640 O O . PHE A 1 85 ? 5.220 0.715 3.250 1.00 98.31 85 PHE A O 1
ATOM 647 N N . ASN A 1 86 ? 6.014 -0.484 1.524 1.00 97.88 86 ASN A N 1
ATOM 648 C CA . ASN A 1 86 ? 6.835 -1.397 2.326 1.00 97.88 86 ASN A CA 1
ATOM 649 C C . ASN A 1 86 ? 7.915 -0.660 3.133 1.00 97.88 86 ASN A C 1
ATOM 651 O O . ASN A 1 86 ? 8.302 -1.113 4.208 1.00 97.88 86 ASN A O 1
ATOM 655 N N . ALA A 1 87 ? 8.378 0.501 2.669 1.00 97.31 87 ALA A N 1
ATOM 656 C CA . ALA A 1 87 ? 9.302 1.330 3.433 1.00 97.31 87 ALA A CA 1
ATOM 657 C C . ALA A 1 87 ? 8.616 2.157 4.534 1.00 97.31 87 ALA A C 1
ATOM 659 O O . ALA A 1 87 ? 9.226 2.385 5.581 1.00 97.31 87 ALA A O 1
ATOM 660 N N . VAL A 1 88 ? 7.368 2.596 4.318 1.00 96.50 88 VAL A N 1
ATOM 661 C CA . VAL A 1 88 ? 6.669 3.547 5.207 1.00 96.50 88 VAL A CA 1
ATOM 662 C C . VAL A 1 88 ? 5.539 2.94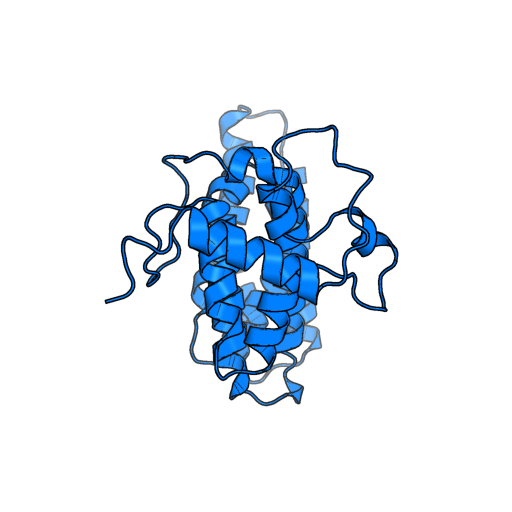2 6.050 1.00 96.50 88 VAL A C 1
ATOM 664 O O . VAL A 1 88 ? 4.916 3.661 6.833 1.00 96.50 88 VAL A O 1
ATOM 667 N N . TYR A 1 89 ? 5.242 1.642 5.930 1.00 96.19 89 TYR A N 1
ATOM 668 C CA . TYR A 1 89 ? 4.123 1.015 6.658 1.00 96.19 89 TYR A CA 1
ATOM 669 C C . TYR A 1 89 ? 4.243 1.182 8.182 1.00 96.19 89 TYR A C 1
ATOM 671 O O . TYR A 1 89 ? 3.233 1.282 8.878 1.00 96.19 89 TYR A O 1
ATOM 679 N N . ALA A 1 90 ? 5.477 1.218 8.700 1.00 94.19 90 ALA A N 1
ATOM 680 C CA . ALA A 1 90 ? 5.756 1.394 10.119 1.00 94.19 90 ALA A CA 1
ATOM 681 C C . ALA A 1 90 ? 5.373 2.794 10.609 1.00 94.19 90 ALA A C 1
ATOM 683 O O . ALA A 1 90 ? 4.989 2.933 11.755 1.00 94.19 90 ALA A O 1
ATOM 684 N N . GLN A 1 91 ? 5.442 3.809 9.751 1.00 94.00 91 GLN A N 1
ATOM 685 C CA . GLN A 1 91 ? 4.991 5.168 10.038 1.00 94.00 91 GLN A CA 1
ATOM 686 C C . GLN A 1 91 ? 3.476 5.289 9.864 1.00 94.00 91 GLN A C 1
ATOM 688 O O . GLN A 1 91 ? 2.798 5.913 10.676 1.00 94.00 91 GLN A O 1
ATOM 693 N N . PHE A 1 92 ? 2.932 4.637 8.834 1.00 95.19 92 PHE A N 1
ATOM 694 C CA . PHE A 1 92 ? 1.495 4.604 8.575 1.00 95.19 92 PHE A CA 1
ATOM 695 C C . PHE A 1 92 ? 0.697 3.967 9.720 1.00 95.19 92 PHE A C 1
ATOM 697 O O . PHE A 1 92 ? -0.339 4.503 10.098 1.00 95.19 92 PHE A O 1
ATOM 704 N N . ARG A 1 93 ? 1.172 2.854 10.296 1.00 94.44 93 ARG A N 1
ATOM 705 C CA . ARG A 1 93 ? 0.437 2.128 11.349 1.00 94.44 93 ARG A CA 1
ATOM 706 C C . ARG A 1 93 ? 0.294 2.889 12.672 1.00 94.44 93 ARG A C 1
ATOM 708 O O . ARG A 1 93 ? -0.576 2.532 13.456 1.00 94.44 93 ARG A O 1
ATOM 715 N N . GLU A 1 94 ? 1.153 3.876 12.931 1.00 91.94 94 GLU A N 1
ATOM 716 C CA . GLU A 1 94 ? 1.101 4.684 14.161 1.00 91.94 94 GLU A CA 1
ATOM 717 C C . GLU A 1 94 ? 0.003 5.763 14.075 1.00 91.94 94 GLU A C 1
ATOM 719 O O . GLU A 1 94 ? -0.444 6.287 15.089 1.00 91.94 94 GLU A O 1
ATOM 724 N N . GLU A 1 95 ? -0.474 6.077 12.865 1.00 91.25 95 GLU A N 1
ATOM 725 C CA . GLU A 1 95 ? -1.486 7.104 12.613 1.00 91.25 95 GLU A CA 1
ATOM 726 C C . GLU A 1 95 ? -2.885 6.484 12.484 1.00 91.25 95 GLU A C 1
ATOM 728 O O . GLU A 1 95 ? -3.374 6.234 11.378 1.00 91.25 95 GLU A O 1
ATOM 733 N N . ASP A 1 96 ? -3.576 6.277 13.609 1.00 91.25 96 ASP A N 1
ATOM 734 C CA . ASP A 1 96 ? -4.895 5.618 13.633 1.00 91.25 96 ASP A CA 1
ATOM 735 C C . ASP A 1 96 ? -5.930 6.293 12.714 1.00 91.25 96 ASP A C 1
ATOM 737 O O . ASP A 1 96 ? -6.738 5.616 12.074 1.00 91.25 96 ASP A O 1
ATOM 741 N N . SER A 1 97 ? -5.884 7.624 12.587 1.00 91.38 97 SER A N 1
ATOM 742 C CA . SER A 1 97 ? -6.774 8.375 11.691 1.00 91.38 97 SER A CA 1
ATOM 743 C C . SER A 1 97 ? -6.545 8.028 10.214 1.00 91.38 97 SER A C 1
ATOM 745 O O . SER A 1 97 ? -7.504 7.894 9.448 1.00 91.38 97 SER A O 1
ATOM 747 N N . LEU A 1 98 ? -5.286 7.827 9.811 1.00 93.62 98 LEU A N 1
ATOM 748 C CA . LEU A 1 98 ? -4.911 7.462 8.448 1.00 93.62 98 LEU A CA 1
ATOM 749 C C . LEU A 1 98 ? -5.163 5.983 8.181 1.00 93.62 98 LEU A C 1
ATOM 751 O O . LEU A 1 98 ? -5.671 5.654 7.109 1.00 93.62 98 LEU A O 1
ATOM 755 N N . VAL A 1 99 ? -4.888 5.107 9.151 1.00 95.25 99 VAL A N 1
ATOM 756 C CA . VAL A 1 99 ? -5.246 3.684 9.066 1.00 95.25 99 VAL A CA 1
ATOM 757 C C . VAL A 1 99 ? -6.750 3.544 8.873 1.00 95.25 99 VAL A C 1
ATOM 759 O O . VAL A 1 99 ? -7.194 2.897 7.924 1.00 95.25 99 VAL A O 1
ATOM 762 N N . ASN A 1 100 ? -7.540 4.218 9.710 1.00 93.69 100 ASN A N 1
ATOM 763 C CA . ASN A 1 100 ? -8.990 4.204 9.602 1.00 93.69 100 ASN A CA 1
ATOM 764 C C . ASN A 1 100 ? -9.476 4.760 8.259 1.00 93.69 100 ASN A C 1
ATOM 766 O O . ASN A 1 100 ? -10.476 4.271 7.755 1.00 93.69 100 ASN A O 1
ATOM 770 N N . ALA A 1 101 ? -8.789 5.746 7.675 1.00 93.81 101 ALA A N 1
ATOM 771 C CA . ALA A 1 101 ? -9.185 6.346 6.405 1.00 93.81 101 ALA A CA 1
ATOM 772 C C . ALA A 1 101 ? -8.805 5.504 5.175 1.00 93.81 101 ALA A C 1
ATOM 774 O O . ALA A 1 101 ? -9.609 5.409 4.251 1.00 93.81 101 ALA A O 1
ATOM 775 N N . PHE A 1 102 ? -7.603 4.916 5.149 1.00 96.06 102 PHE A N 1
ATOM 776 C CA . PHE A 1 102 ? -6.984 4.370 3.934 1.00 96.06 102 PHE A CA 1
ATOM 777 C C . PHE A 1 102 ? -6.784 2.851 3.926 1.00 96.06 102 PHE A C 1
ATOM 779 O O . PHE A 1 102 ? -6.488 2.316 2.861 1.00 96.06 102 PHE A O 1
ATOM 786 N N . ALA A 1 103 ? -6.942 2.130 5.045 1.00 96.00 103 ALA A N 1
ATOM 787 C CA . ALA A 1 103 ? -6.625 0.694 5.098 1.00 96.00 103 ALA A CA 1
ATOM 788 C C . ALA A 1 103 ? -7.351 -0.132 4.019 1.00 96.00 103 ALA A C 1
ATOM 790 O O . ALA A 1 103 ? -6.725 -0.949 3.345 1.00 96.00 103 ALA A O 1
ATOM 791 N N . PHE A 1 104 ? -8.649 0.112 3.807 1.00 95.75 104 PHE A N 1
ATOM 792 C CA . PHE A 1 104 ? -9.417 -0.596 2.778 1.00 95.75 104 PHE A CA 1
ATOM 793 C C . PHE A 1 104 ? -9.085 -0.147 1.354 1.00 95.75 104 PHE A C 1
ATOM 795 O O . PHE A 1 104 ? -9.054 -0.980 0.452 1.00 95.75 104 PHE A O 1
ATOM 802 N N . GLU A 1 105 ? -8.814 1.145 1.149 1.00 95.69 105 GLU A N 1
ATOM 803 C CA . GLU A 1 105 ? -8.382 1.667 -0.152 1.00 95.69 105 GLU A CA 1
ATOM 804 C C . GLU A 1 105 ? -7.047 1.028 -0.561 1.00 95.69 105 GLU A C 1
ATOM 806 O O . GLU A 1 105 ? -6.940 0.490 -1.658 1.00 95.69 105 GLU A O 1
ATOM 811 N N . LEU A 1 106 ? -6.071 0.978 0.353 1.00 97.06 106 LEU A N 1
ATOM 812 C CA . LEU A 1 106 ? -4.772 0.337 0.133 1.00 97.06 106 LEU A CA 1
ATOM 813 C C . LEU A 1 106 ? -4.894 -1.173 -0.109 1.00 97.06 106 LEU A C 1
ATOM 815 O O . LEU A 1 106 ? -4.272 -1.684 -1.039 1.00 97.06 106 LEU A O 1
ATOM 819 N N . LEU A 1 107 ? -5.721 -1.876 0.678 1.00 96.69 107 LEU A N 1
ATOM 820 C CA . LEU A 1 107 ? -6.008 -3.301 0.470 1.00 96.69 107 LEU A CA 1
ATOM 821 C C . LEU A 1 107 ? -6.500 -3.551 -0.960 1.00 96.69 107 LEU A C 1
ATOM 823 O O . LEU A 1 107 ? -5.985 -4.421 -1.661 1.00 96.69 107 LEU A O 1
ATOM 827 N N . HIS A 1 108 ? -7.484 -2.768 -1.400 1.00 96.00 108 HIS A N 1
ATOM 828 C CA . HIS A 1 108 ? -8.041 -2.879 -2.740 1.00 96.00 108 HIS A CA 1
ATOM 829 C C . HIS A 1 108 ? -7.010 -2.528 -3.821 1.00 96.00 108 HIS A C 1
ATOM 831 O O . HIS A 1 108 ? -6.879 -3.266 -4.797 1.00 96.00 108 HIS A O 1
ATOM 837 N N . CYS A 1 109 ? -6.253 -1.440 -3.643 1.00 96.50 109 CYS A N 1
ATOM 838 C CA . CYS A 1 109 ? -5.206 -1.016 -4.571 1.00 96.50 109 CYS A CA 1
ATOM 839 C C . CYS A 1 109 ? -4.159 -2.112 -4.797 1.00 96.50 109 CYS A C 1
ATOM 841 O O . CYS A 1 109 ? -3.874 -2.434 -5.947 1.00 96.50 109 CYS A O 1
ATOM 843 N N . PHE A 1 110 ? -3.623 -2.728 -3.738 1.00 97.62 110 PHE A N 1
ATOM 844 C CA . PHE A 1 110 ? -2.598 -3.767 -3.894 1.00 97.62 110 PHE A CA 1
ATOM 845 C C . PHE A 1 110 ? -3.147 -5.083 -4.440 1.00 97.62 110 PHE A C 1
ATOM 847 O O . PHE A 1 110 ? -2.505 -5.703 -5.281 1.00 97.62 110 PHE A O 1
ATOM 854 N N . MET A 1 111 ? -4.361 -5.477 -4.061 1.00 96.06 111 MET A N 1
ATOM 855 C CA . MET A 1 111 ? -5.024 -6.635 -4.669 1.00 96.06 111 MET A CA 1
ATOM 856 C C . MET A 1 111 ? -5.253 -6.447 -6.178 1.00 96.06 111 MET A C 1
ATOM 858 O O . MET A 1 111 ? -4.993 -7.362 -6.957 1.00 96.06 111 MET A O 1
ATOM 862 N N . ARG A 1 112 ? -5.691 -5.255 -6.612 1.00 95.38 112 ARG A N 1
ATOM 863 C CA . ARG A 1 112 ? -5.811 -4.912 -8.042 1.00 95.38 112 ARG A CA 1
ATOM 864 C C . ARG A 1 112 ? -4.446 -4.824 -8.725 1.00 95.38 112 ARG A C 1
ATOM 866 O O . ARG A 1 112 ? -4.323 -5.252 -9.865 1.00 95.38 112 ARG A O 1
ATOM 873 N N . SER A 1 113 ? -3.428 -4.316 -8.033 1.00 96.44 113 SER A N 1
ATOM 874 C CA . SER A 1 113 ? -2.048 -4.282 -8.528 1.00 96.44 113 SER A CA 1
ATOM 875 C C . SER A 1 113 ? -1.526 -5.687 -8.840 1.00 96.44 113 SER A C 1
ATOM 877 O O . SER A 1 113 ? -0.936 -5.887 -9.896 1.00 96.44 113 SER A O 1
ATOM 879 N N . ILE A 1 114 ? -1.812 -6.672 -7.977 1.00 95.75 114 ILE A N 1
ATOM 880 C CA . ILE A 1 114 ? -1.462 -8.083 -8.212 1.00 95.75 114 ILE A CA 1
ATOM 881 C C . ILE A 1 114 ? -2.198 -8.646 -9.431 1.00 95.75 114 ILE A C 1
ATOM 883 O O . ILE A 1 114 ? -1.583 -9.348 -10.222 1.00 95.75 114 ILE A O 1
ATOM 887 N N . GLN A 1 115 ? -3.482 -8.322 -9.618 1.00 94.75 115 GLN A N 1
ATOM 888 C CA . GLN A 1 115 ? -4.224 -8.748 -10.818 1.00 94.75 115 GLN A CA 1
ATOM 889 C C . GLN A 1 115 ? -3.589 -8.197 -12.096 1.00 94.75 115 GLN A C 1
ATOM 891 O O . GLN A 1 115 ? -3.373 -8.932 -13.048 1.00 94.75 115 GLN A O 1
ATOM 896 N N . LEU A 1 116 ? -3.242 -6.907 -12.107 1.00 94.44 116 LEU A N 1
ATOM 897 C CA . LEU A 1 116 ? -2.583 -6.285 -13.257 1.00 94.44 116 LEU A CA 1
ATOM 898 C C . LEU A 1 116 ? -1.173 -6.840 -13.499 1.00 94.44 116 LEU A C 1
ATOM 900 O O . LEU A 1 116 ? -0.713 -6.845 -14.636 1.00 94.44 116 LEU A O 1
ATOM 904 N N . ALA A 1 117 ? -0.494 -7.286 -12.440 1.00 94.62 117 ALA A N 1
ATOM 905 C CA . ALA A 1 117 ? 0.853 -7.835 -12.512 1.00 94.62 117 ALA A CA 1
ATOM 906 C C . ALA A 1 117 ? 0.917 -9.278 -13.038 1.00 94.62 117 ALA A C 1
ATOM 908 O O . ALA A 1 117 ? 2.013 -9.760 -13.294 1.00 94.62 117 ALA A O 1
ATOM 909 N N . ASP A 1 118 ? -0.217 -9.956 -13.252 1.00 91.12 118 ASP A N 1
ATOM 910 C CA . ASP A 1 118 ? -0.245 -11.289 -13.881 1.00 91.12 118 ASP A CA 1
ATOM 911 C C . ASP A 1 118 ? 0.294 -11.252 -15.327 1.00 91.12 118 ASP A C 1
ATOM 913 O O . ASP A 1 118 ? 0.864 -12.226 -15.809 1.00 91.12 118 ASP A O 1
ATOM 917 N N . ALA A 1 119 ? 0.180 -10.096 -15.993 1.00 90.06 119 ALA A N 1
ATOM 918 C CA . ALA A 1 119 ? 0.736 -9.845 -17.324 1.00 90.06 119 ALA A CA 1
ATOM 919 C C . ALA A 1 119 ? 2.170 -9.273 -17.309 1.00 90.06 119 ALA A C 1
ATOM 921 O O . ALA A 1 119 ? 2.732 -9.017 -18.376 1.00 90.06 119 ALA A O 1
ATOM 922 N N . ASP A 1 120 ? 2.751 -9.023 -16.131 1.00 91.94 120 ASP A N 1
ATOM 923 C CA . ASP A 1 120 ? 4.105 -8.480 -16.015 1.00 91.94 120 ASP A CA 1
ATOM 924 C C . ASP A 1 120 ? 5.171 -9.572 -16.162 1.00 91.94 120 ASP A C 1
ATOM 926 O O . ASP A 1 120 ? 4.935 -10.755 -15.926 1.00 91.94 120 ASP A O 1
ATOM 930 N N . ASP A 1 121 ? 6.397 -9.156 -16.480 1.00 89.12 121 ASP A N 1
ATOM 931 C CA . ASP A 1 121 ? 7.561 -10.032 -16.381 1.00 89.12 121 ASP A CA 1
ATOM 932 C C . ASP A 1 121 ? 7.832 -10.391 -14.908 1.00 89.12 121 ASP A C 1
ATOM 934 O O . ASP A 1 121 ? 8.037 -9.510 -14.064 1.00 89.12 121 ASP A O 1
ATOM 938 N N . ALA A 1 122 ? 7.864 -11.691 -14.605 1.00 88.38 122 ALA A N 1
ATOM 939 C CA . ALA A 1 122 ? 8.090 -12.210 -13.257 1.00 88.38 122 ALA A CA 1
ATOM 940 C C . ALA A 1 122 ? 9.426 -11.747 -12.642 1.00 88.38 122 ALA A C 1
ATOM 942 O O . ALA A 1 122 ? 9.528 -11.606 -11.425 1.00 88.38 122 ALA A O 1
ATOM 943 N N . SER A 1 123 ? 10.442 -11.446 -13.459 1.00 87.69 123 SER A N 1
ATOM 944 C CA . SER A 1 123 ? 11.743 -10.950 -12.983 1.00 87.69 123 SER A CA 1
ATOM 945 C C . SER A 1 123 ? 11.674 -9.565 -12.330 1.00 87.69 123 SER A C 1
ATOM 947 O O . SER A 1 123 ? 12.583 -9.196 -11.585 1.00 87.69 123 SER A O 1
ATOM 949 N N . LEU A 1 124 ? 10.599 -8.799 -12.560 1.00 87.81 124 LEU A N 1
ATOM 950 C CA . LEU A 1 124 ? 10.425 -7.477 -11.955 1.00 87.81 124 LEU A CA 1
ATOM 951 C C . LEU A 1 124 ? 10.151 -7.541 -10.450 1.00 87.81 124 LEU A C 1
ATOM 953 O O . LEU A 1 124 ? 10.490 -6.594 -9.739 1.00 87.81 124 LEU A O 1
ATOM 957 N N . GLY A 1 125 ? 9.536 -8.617 -9.959 1.00 91.81 125 GLY A N 1
ATOM 958 C CA . GLY A 1 125 ? 9.203 -8.754 -8.541 1.00 91.81 125 GLY A CA 1
ATOM 959 C C . GLY A 1 125 ? 7.963 -7.962 -8.087 1.00 91.81 125 GLY A C 1
ATOM 960 O O . GLY A 1 125 ? 7.816 -7.664 -6.897 1.00 91.81 125 GLY A O 1
ATOM 961 N N . THR A 1 126 ? 7.097 -7.522 -9.014 1.00 94.69 126 THR A N 1
ATOM 962 C CA . THR A 1 126 ? 5.927 -6.678 -8.692 1.00 94.69 126 THR A CA 1
ATOM 963 C C . THR A 1 126 ? 4.945 -7.397 -7.769 1.00 94.69 126 THR A C 1
ATOM 965 O O . THR A 1 126 ? 4.450 -6.794 -6.812 1.00 94.69 126 THR A O 1
ATOM 968 N N . VAL A 1 127 ? 4.669 -8.677 -8.040 1.00 95.44 127 VAL A N 1
ATOM 969 C CA . VAL A 1 127 ? 3.725 -9.492 -7.262 1.00 95.44 127 VAL A CA 1
ATOM 970 C C . VAL A 1 127 ? 4.236 -9.663 -5.835 1.00 95.44 127 VAL A C 1
ATOM 972 O O . VAL A 1 127 ? 3.502 -9.388 -4.891 1.00 95.44 127 VAL A O 1
ATOM 975 N N . GLU A 1 128 ? 5.512 -10.002 -5.671 1.00 94.50 128 GLU A N 1
ATOM 976 C CA . GLU A 1 128 ? 6.177 -10.235 -4.390 1.00 94.50 128 GLU A CA 1
ATOM 977 C C . GLU A 1 128 ? 6.159 -8.984 -3.509 1.00 94.50 128 GLU A C 1
ATOM 979 O O . GLU A 1 128 ? 5.858 -9.058 -2.315 1.00 94.50 128 GLU A O 1
ATOM 984 N N . GLN A 1 129 ? 6.437 -7.814 -4.093 1.00 96.19 129 GLN A N 1
ATOM 985 C CA . GLN A 1 129 ? 6.393 -6.555 -3.348 1.00 96.19 129 GLN A CA 1
ATOM 986 C C . GLN A 1 129 ? 4.963 -6.159 -2.968 1.00 96.19 129 GLN A C 1
ATOM 988 O O . GLN A 1 129 ? 4.751 -5.641 -1.867 1.00 96.19 129 GLN A O 1
ATOM 993 N N . CYS A 1 130 ? 3.976 -6.419 -3.832 1.00 97.00 130 CYS A N 1
ATOM 994 C CA . CYS A 1 130 ? 2.567 -6.190 -3.503 1.00 97.00 130 CYS A CA 1
ATOM 995 C C . CYS A 1 130 ? 2.071 -7.156 -2.419 1.00 97.00 130 CYS A C 1
ATOM 997 O O . CYS A 1 130 ? 1.348 -6.737 -1.516 1.00 97.00 130 CYS A O 1
ATOM 999 N N . ASP A 1 131 ? 2.483 -8.422 -2.458 1.00 95.00 131 ASP A N 1
ATOM 1000 C CA . ASP A 1 131 ? 2.149 -9.408 -1.430 1.00 95.00 131 ASP A CA 1
ATOM 1001 C C . ASP A 1 131 ? 2.747 -9.035 -0.070 1.00 95.00 131 ASP A C 1
ATOM 1003 O O . ASP A 1 131 ? 2.062 -9.125 0.954 1.00 95.00 131 ASP A O 1
ATOM 1007 N N . LEU A 1 132 ? 3.984 -8.525 -0.054 1.00 95.56 132 LEU A N 1
ATOM 1008 C CA . LEU A 1 132 ? 4.602 -7.975 1.152 1.00 95.56 132 LEU A CA 1
ATOM 1009 C C . LEU A 1 132 ? 3.835 -6.746 1.680 1.00 95.56 132 LEU A C 1
ATOM 1011 O O . LEU A 1 132 ? 3.615 -6.617 2.887 1.00 95.56 132 LEU A O 1
ATOM 1015 N N . ALA A 1 133 ? 3.345 -5.878 0.793 1.00 97.31 133 ALA A N 1
ATOM 1016 C CA . ALA A 1 133 ? 2.503 -4.746 1.186 1.00 97.31 133 ALA A CA 1
ATOM 1017 C C . ALA A 1 133 ? 1.177 -5.213 1.810 1.00 97.31 133 ALA A C 1
ATOM 1019 O O . ALA A 1 133 ? 0.765 -4.709 2.861 1.00 97.31 133 ALA A O 1
ATOM 1020 N N . LEU A 1 134 ? 0.539 -6.227 1.216 1.00 95.94 134 LEU A N 1
ATOM 1021 C CA . LEU A 1 134 ? -0.665 -6.860 1.757 1.00 95.94 134 LEU A CA 1
ATOM 1022 C C . LEU A 1 134 ? -0.409 -7.529 3.108 1.00 95.94 134 LEU A C 1
ATOM 1024 O O . LEU A 1 134 ? -1.264 -7.476 3.986 1.00 95.94 134 LEU A O 1
ATOM 1028 N N . ASP A 1 135 ? 0.766 -8.117 3.311 1.00 93.12 135 ASP A N 1
ATOM 1029 C CA . ASP A 1 135 ? 1.180 -8.688 4.593 1.00 93.12 135 ASP A CA 1
ATOM 1030 C C . ASP A 1 135 ? 1.294 -7.641 5.705 1.00 93.12 135 ASP A C 1
ATOM 1032 O O . ASP A 1 135 ? 0.867 -7.871 6.843 1.00 93.12 135 ASP A O 1
ATOM 1036 N N . HIS A 1 136 ? 1.865 -6.478 5.392 1.00 94.88 136 HIS A N 1
ATOM 1037 C CA . HIS A 1 136 ? 1.907 -5.355 6.322 1.00 94.88 136 HIS A CA 1
ATOM 1038 C C . HIS A 1 136 ? 0.499 -4.833 6.627 1.00 94.88 136 HIS A C 1
ATOM 1040 O O . HIS A 1 136 ? 0.168 -4.635 7.798 1.00 94.88 136 HIS A O 1
ATOM 1046 N N . LEU A 1 137 ? -0.348 -4.680 5.605 1.00 95.44 137 LEU A N 1
ATOM 1047 C CA . LEU A 1 137 ? -1.735 -4.237 5.769 1.00 95.44 137 LEU A CA 1
ATOM 1048 C C . LEU A 1 137 ? -2.568 -5.211 6.592 1.00 95.44 137 LEU A C 1
ATOM 1050 O O . LEU A 1 137 ? -3.276 -4.775 7.494 1.00 95.44 137 LEU A O 1
ATOM 1054 N N . GLU A 1 138 ? -2.455 -6.512 6.340 1.00 92.94 138 GLU A N 1
ATOM 1055 C CA . GLU A 1 138 ? -3.163 -7.542 7.098 1.00 92.94 138 GLU A CA 1
ATOM 1056 C C . GLU A 1 138 ? -2.857 -7.415 8.592 1.00 92.94 138 GLU A C 1
ATOM 1058 O O . GLU A 1 138 ? -3.771 -7.368 9.414 1.00 92.94 138 GLU A O 1
ATOM 1063 N N . ARG A 1 139 ? -1.575 -7.280 8.955 1.00 90.50 139 ARG A N 1
ATOM 1064 C CA . ARG A 1 139 ? -1.156 -7.124 10.356 1.00 90.50 139 ARG A CA 1
ATOM 1065 C C . ARG A 1 139 ? -1.782 -5.888 11.002 1.00 90.50 139 ARG A C 1
ATOM 1067 O O . ARG A 1 139 ? -2.297 -5.994 12.113 1.00 90.50 139 ARG A O 1
ATOM 1074 N N . ILE A 1 140 ? -1.779 -4.757 10.296 1.00 92.56 140 ILE A N 1
ATOM 1075 C CA . ILE A 1 140 ? -2.381 -3.499 10.764 1.00 92.56 140 ILE A CA 1
ATOM 1076 C C . ILE A 1 140 ? -3.899 -3.660 10.926 1.00 92.56 140 ILE A C 1
ATOM 1078 O O . ILE A 1 140 ? -4.467 -3.281 11.951 1.00 92.56 140 ILE A O 1
ATOM 1082 N N . MET A 1 141 ? -4.566 -4.263 9.941 1.00 92.31 141 MET A N 1
ATOM 1083 C CA . MET A 1 141 ? -6.014 -4.460 9.943 1.00 92.31 141 MET A CA 1
ATOM 1084 C C . MET A 1 141 ? -6.472 -5.419 11.042 1.00 92.31 141 MET A C 1
ATOM 1086 O O . MET A 1 141 ? -7.497 -5.166 11.669 1.00 92.31 141 MET A O 1
ATOM 1090 N N . VAL A 1 142 ? -5.716 -6.487 11.312 1.00 89.44 142 VAL A N 1
ATOM 1091 C CA . VAL A 1 142 ? -5.995 -7.418 12.416 1.00 89.44 142 VAL A CA 1
ATOM 1092 C C . VAL A 1 142 ? -5.858 -6.709 13.765 1.00 89.44 142 VAL A C 1
ATOM 1094 O O . VAL A 1 142 ? -6.727 -6.851 14.624 1.00 89.44 142 VAL A O 1
ATOM 1097 N N . GLU A 1 143 ? -4.809 -5.901 13.951 1.00 89.12 143 GLU A N 1
ATOM 1098 C CA . GLU A 1 143 ? -4.601 -5.126 15.184 1.00 89.12 143 GLU A CA 1
ATOM 1099 C C . GLU A 1 143 ? -5.676 -4.051 15.400 1.00 89.12 143 GLU A C 1
ATOM 1101 O O . GLU A 1 143 ? -6.027 -3.750 16.539 1.00 89.12 143 GLU A O 1
ATOM 1106 N N . ARG A 1 144 ? -6.233 -3.491 14.320 1.00 89.44 144 ARG A N 1
ATOM 1107 C CA . ARG A 1 144 ? -7.285 -2.459 14.356 1.00 89.44 144 ARG A CA 1
ATOM 1108 C C . ARG A 1 144 ? -8.678 -2.991 14.010 1.00 89.44 144 ARG A C 1
ATOM 1110 O O . ARG A 1 144 ? -9.596 -2.208 13.762 1.00 89.44 144 ARG A O 1
ATOM 1117 N N . ALA A 1 145 ? -8.873 -4.309 14.045 1.00 88.69 145 ALA A N 1
ATOM 1118 C CA . ALA A 1 145 ? -10.098 -4.951 13.571 1.00 88.69 145 ALA A CA 1
ATOM 1119 C C . ALA A 1 145 ? -11.361 -4.435 14.276 1.00 88.69 145 ALA A C 1
ATOM 1121 O O . ALA A 1 145 ? -12.391 -4.265 13.629 1.00 88.69 145 ALA A O 1
ATOM 1122 N N . ALA A 1 146 ? -11.290 -4.149 15.581 1.00 88.19 146 ALA A N 1
ATOM 1123 C CA . ALA A 1 146 ? -12.425 -3.623 16.341 1.00 88.19 146 ALA A CA 1
ATOM 1124 C C . ALA A 1 146 ? -12.922 -2.273 15.790 1.00 88.19 146 ALA A C 1
ATOM 1126 O O . ALA A 1 146 ? -14.120 -2.105 15.582 1.00 88.19 146 ALA A O 1
ATOM 1127 N N . ALA A 1 147 ? -12.006 -1.353 15.473 1.00 88.62 147 ALA A N 1
ATOM 1128 C CA . ALA A 1 147 ? -12.343 -0.058 14.881 1.00 88.62 147 ALA A CA 1
ATOM 1129 C C . ALA A 1 147 ? -12.824 -0.197 13.425 1.00 88.62 147 ALA A C 1
ATOM 1131 O O . ALA A 1 147 ? -13.748 0.493 12.998 1.00 88.62 147 ALA A O 1
ATOM 1132 N N . LEU A 1 148 ? -12.234 -1.126 12.665 1.00 89.81 148 LEU A N 1
ATOM 1133 C CA . LEU A 1 148 ? -12.557 -1.354 11.252 1.00 89.81 148 LEU A CA 1
ATOM 1134 C C . LEU A 1 148 ? -13.898 -2.074 11.021 1.00 89.81 148 LEU A C 1
ATOM 1136 O O . LEU A 1 148 ? -14.432 -2.032 9.911 1.00 89.81 148 LEU A O 1
ATOM 1140 N N . LYS A 1 149 ? -14.463 -2.723 12.046 1.00 88.94 149 LYS A N 1
ATOM 1141 C CA . LYS A 1 149 ? -15.821 -3.292 11.992 1.00 88.94 149 LYS A CA 1
ATOM 1142 C C . LYS A 1 149 ? -16.902 -2.218 11.987 1.00 88.94 149 LYS A C 1
ATOM 1144 O O . LYS A 1 149 ? -17.909 -2.385 11.312 1.00 88.94 149 LYS A O 1
ATOM 1149 N N . VAL A 1 150 ? -16.688 -1.138 12.734 1.00 88.00 150 VAL A N 1
ATOM 1150 C CA . VAL A 1 150 ? -17.654 -0.045 12.864 1.00 88.00 150 VAL A CA 1
ATOM 1151 C C . VAL A 1 150 ? -17.517 0.892 11.668 1.00 88.00 150 VAL A C 1
ATOM 1153 O O . VAL A 1 150 ? -16.409 1.129 11.173 1.00 88.00 150 VAL A O 1
ATOM 1156 N N . GLU A 1 151 ? -18.640 1.413 11.181 1.00 84.94 151 GLU A N 1
ATOM 1157 C CA . GLU A 1 151 ? -18.645 2.432 10.135 1.00 84.94 151 GLU A CA 1
ATOM 1158 C C . GLU A 1 151 ? -18.088 3.763 10.647 1.00 84.94 151 GLU A C 1
ATOM 1160 O O . GLU A 1 151 ? -18.249 4.135 11.807 1.00 84.94 151 GLU A O 1
ATOM 1165 N N . SER A 1 152 ? -17.399 4.492 9.771 1.00 87.38 152 SER A N 1
ATOM 1166 C CA . SER A 1 152 ? -16.781 5.772 10.107 1.00 87.38 152 SER A CA 1
ATOM 1167 C C . SER A 1 152 ? -16.930 6.739 8.940 1.00 87.38 152 SER A C 1
ATOM 1169 O O . SER A 1 152 ? -16.559 6.413 7.815 1.00 87.38 152 SER A O 1
ATOM 1171 N N . GLN A 1 153 ? -17.424 7.947 9.222 1.00 76.88 153 GLN A N 1
ATOM 1172 C CA . GLN A 1 153 ? -17.701 8.992 8.224 1.00 76.88 153 GLN A CA 1
ATOM 1173 C C . GLN A 1 153 ? -16.442 9.497 7.487 1.00 76.88 153 GLN A C 1
ATOM 1175 O O . GLN A 1 153 ? -16.544 10.097 6.424 1.00 76.88 153 GLN A O 1
ATOM 1180 N N . GLY A 1 154 ? -15.243 9.249 8.027 1.00 78.31 154 GLY A N 1
ATOM 1181 C CA . GLY A 1 154 ? -13.967 9.621 7.403 1.00 78.31 154 GLY A CA 1
ATOM 1182 C C . GLY A 1 154 ? -13.296 8.501 6.604 1.00 78.31 154 GLY A C 1
ATOM 1183 O O . GLY A 1 154 ? -12.198 8.705 6.077 1.00 78.31 154 GLY A O 1
ATOM 1184 N N . ARG A 1 155 ? -13.906 7.310 6.545 1.00 89.56 155 ARG A N 1
ATOM 1185 C CA . ARG A 1 155 ? -13.300 6.141 5.912 1.00 89.56 155 ARG A CA 1
ATOM 1186 C C . ARG A 1 155 ? -13.546 6.141 4.411 1.00 89.56 155 ARG A C 1
ATOM 1188 O O . ARG A 1 155 ? -14.679 6.268 3.957 1.00 89.56 155 ARG A O 1
ATOM 1195 N N . ARG A 1 156 ? -12.476 5.985 3.634 1.00 88.69 156 ARG A N 1
ATOM 1196 C CA . ARG A 1 156 ? -12.570 5.976 2.177 1.00 88.69 156 ARG A CA 1
ATOM 1197 C C . ARG A 1 156 ? -13.060 4.625 1.684 1.00 88.69 156 ARG A C 1
ATOM 1199 O O . ARG A 1 156 ? -12.567 3.578 2.106 1.00 88.69 156 ARG A O 1
ATOM 1206 N N . THR A 1 157 ? -14.010 4.664 0.763 1.00 88.25 157 THR A N 1
ATOM 1207 C CA . THR A 1 157 ? -14.378 3.506 -0.043 1.00 88.25 157 THR A CA 1
ATOM 1208 C C . THR A 1 157 ? -13.381 3.366 -1.194 1.00 88.25 157 THR A C 1
ATOM 1210 O O . THR A 1 157 ? -12.967 4.376 -1.773 1.00 88.25 157 THR A O 1
ATOM 1213 N N . PRO A 1 158 ? -12.949 2.140 -1.533 1.00 88.12 158 PRO A N 1
ATOM 1214 C CA . PRO A 1 158 ? -12.019 1.957 -2.635 1.00 88.12 158 PRO A CA 1
ATOM 1215 C C . PRO A 1 158 ? -12.588 2.463 -3.963 1.00 88.12 158 PRO A C 1
ATOM 1217 O O . PRO A 1 158 ? -13.732 2.162 -4.321 1.00 88.12 158 PRO A O 1
ATOM 1220 N N . LEU A 1 159 ? -11.774 3.214 -4.706 1.00 77.94 159 LEU A N 1
ATOM 1221 C CA . LEU A 1 159 ? -12.147 3.790 -5.998 1.00 77.94 159 LEU A CA 1
ATOM 1222 C C . LEU A 1 159 ? -12.513 2.699 -7.014 1.00 77.94 159 LEU A C 1
ATOM 1224 O O . LEU A 1 159 ? -11.815 1.694 -7.144 1.00 77.94 159 LEU A O 1
ATOM 1228 N N . GLY A 1 160 ? -13.615 2.909 -7.740 1.00 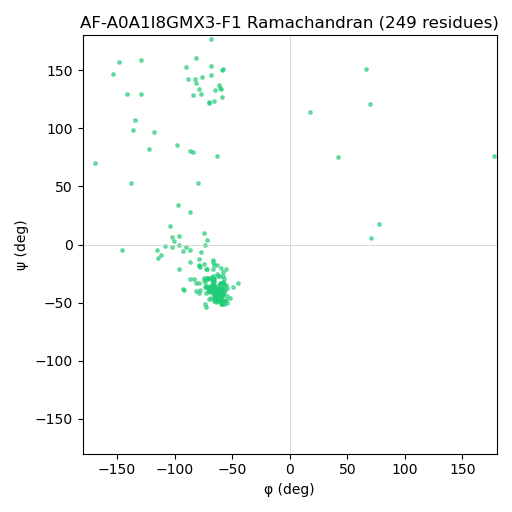75.81 160 GLY A N 1
ATOM 1229 C CA . GLY A 1 160 ? -14.107 1.972 -8.758 1.00 75.81 160 GLY A CA 1
ATOM 1230 C C . GLY A 1 160 ? -14.681 0.663 -8.203 1.00 75.81 160 GLY A C 1
ATOM 1231 O O . GLY A 1 160 ? -15.032 -0.224 -8.978 1.00 75.81 160 GLY A O 1
ATOM 1232 N N . SER A 1 161 ? -14.790 0.527 -6.879 1.00 80.25 161 SER A N 1
ATOM 1233 C CA . SER A 1 161 ? -15.374 -0.652 -6.244 1.00 80.25 161 SER A CA 1
ATOM 1234 C C . SER A 1 161 ? -16.883 -0.493 -6.039 1.00 80.25 161 SER A C 1
ATOM 1236 O O . SER A 1 161 ? -17.396 0.608 -5.859 1.00 80.25 161 SER A O 1
ATOM 1238 N N . LYS A 1 162 ? -17.607 -1.617 -6.013 1.00 83.81 162 LYS A N 1
ATOM 1239 C CA . LYS A 1 162 ? -19.040 -1.665 -5.667 1.00 83.81 162 LYS A CA 1
ATOM 1240 C C . LYS A 1 162 ? -19.267 -1.792 -4.151 1.00 83.81 162 LYS A C 1
ATOM 1242 O O . LYS A 1 162 ? -20.228 -2.426 -3.720 1.00 83.81 162 LYS A O 1
ATOM 1247 N N . TRP A 1 163 ? -18.343 -1.286 -3.331 1.00 87.19 163 TRP A N 1
ATOM 1248 C CA . TRP A 1 163 ? -18.443 -1.410 -1.877 1.00 87.19 163 TRP A CA 1
ATOM 1249 C C . TRP A 1 163 ? -19.579 -0.531 -1.358 1.00 87.19 163 TRP A C 1
ATOM 1251 O O . TRP A 1 163 ? -19.578 0.678 -1.568 1.00 87.19 163 TRP A O 1
ATOM 1261 N N . THR A 1 164 ? -20.537 -1.144 -0.663 1.00 83.88 164 THR A N 1
ATOM 1262 C CA . THR A 1 164 ? -21.681 -0.441 -0.062 1.00 83.88 164 THR A CA 1
ATOM 1263 C C . THR A 1 164 ? -21.269 0.376 1.155 1.00 83.88 164 THR A C 1
ATOM 1265 O O . THR A 1 164 ? -21.787 1.465 1.370 1.00 83.88 164 THR A O 1
ATOM 1268 N N . SER A 1 165 ? -20.316 -0.135 1.933 1.00 86.88 165 SER A N 1
ATOM 1269 C CA . SER A 1 165 ? -19.684 0.595 3.022 1.00 86.88 165 SER A CA 1
ATOM 1270 C C . SER A 1 165 ? -18.236 0.166 3.200 1.00 86.88 165 SER A C 1
ATOM 1272 O O . SER A 1 165 ? -17.818 -0.920 2.792 1.00 86.88 165 SER A O 1
ATOM 1274 N N . ALA A 1 166 ? -17.436 1.044 3.794 1.00 89.12 166 ALA A N 1
ATOM 1275 C CA . ALA A 1 166 ? -16.057 0.735 4.114 1.00 89.12 166 ALA A CA 1
ATOM 1276 C C . ALA A 1 166 ? -16.015 0.051 5.486 1.00 89.12 166 ALA A C 1
ATOM 1278 O O . ALA A 1 166 ? -15.759 0.697 6.493 1.00 89.12 166 ALA A O 1
ATOM 1279 N N . THR A 1 167 ? -16.310 -1.243 5.555 1.00 91.44 167 THR A N 1
ATOM 1280 C CA . THR A 1 167 ? -16.252 -2.040 6.794 1.00 91.44 167 THR A CA 1
ATOM 1281 C C . THR A 1 167 ? -15.455 -3.314 6.581 1.00 91.44 167 THR A C 1
ATOM 1283 O O . THR A 1 167 ? -15.304 -3.798 5.456 1.00 91.44 167 THR A O 1
ATOM 1286 N N . LEU A 1 168 ? -14.959 -3.889 7.680 1.00 90.50 168 LEU A N 1
ATOM 1287 C CA . LEU A 1 168 ? -14.222 -5.151 7.630 1.00 90.50 168 LEU A CA 1
ATOM 1288 C C . LEU A 1 168 ? -15.078 -6.283 7.042 1.00 90.50 168 LEU A C 1
ATOM 1290 O O . LEU A 1 168 ? -14.558 -7.152 6.349 1.00 90.50 168 LEU A O 1
ATOM 1294 N N . GLU 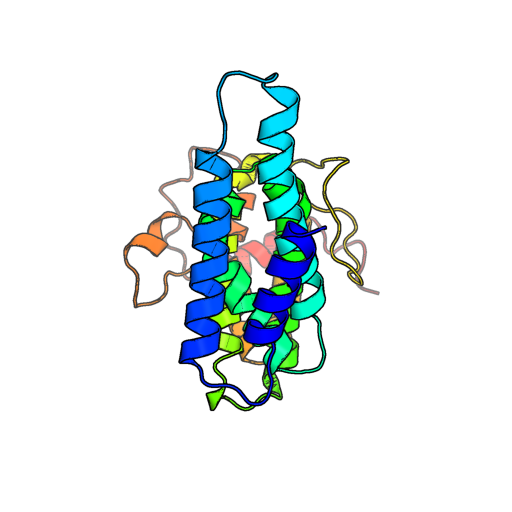A 1 169 ? -16.391 -6.253 7.275 1.00 88.31 169 GLU A N 1
ATOM 1295 C CA . GLU A 1 169 ? -17.328 -7.230 6.724 1.00 88.31 169 GLU A CA 1
ATOM 1296 C C . GLU A 1 169 ? -17.395 -7.159 5.195 1.00 88.31 169 GLU A C 1
ATOM 1298 O O . GLU A 1 169 ? -17.233 -8.177 4.517 1.00 88.31 169 GLU A O 1
ATOM 1303 N N . VAL A 1 170 ? -17.576 -5.953 4.643 1.00 90.06 170 VAL A N 1
ATOM 1304 C CA . VAL A 1 170 ? -17.596 -5.735 3.190 1.00 90.06 170 VAL A CA 1
ATOM 1305 C C . VAL A 1 170 ? -16.250 -6.110 2.572 1.00 90.06 170 VAL A C 1
ATOM 1307 O O . VAL A 1 170 ? -16.231 -6.765 1.531 1.00 90.06 170 VAL A O 1
ATOM 1310 N N . ALA A 1 171 ? -15.138 -5.791 3.239 1.00 91.62 171 ALA A N 1
ATOM 1311 C CA . ALA A 1 171 ? -13.802 -6.161 2.781 1.00 91.62 171 ALA A CA 1
ATOM 1312 C C . ALA A 1 171 ? -13.609 -7.682 2.683 1.00 91.62 171 ALA A C 1
ATOM 1314 O O . ALA A 1 171 ? -13.138 -8.176 1.660 1.00 91.62 171 ALA A O 1
ATOM 1315 N N . VAL A 1 172 ? -14.008 -8.443 3.709 1.00 90.94 172 VAL A N 1
ATOM 1316 C CA . VAL A 1 172 ? -13.919 -9.914 3.686 1.00 90.94 172 VAL A CA 1
ATOM 1317 C C . VAL A 1 172 ? -14.849 -10.505 2.630 1.00 90.94 172 VAL A C 1
ATOM 1319 O O . VAL A 1 172 ? -14.426 -11.383 1.882 1.00 90.94 172 VAL A O 1
ATOM 1322 N N . ARG A 1 173 ? -16.085 -10.002 2.508 1.00 88.31 173 ARG A N 1
ATOM 1323 C CA . ARG A 1 173 ? -17.016 -10.431 1.450 1.00 88.31 173 ARG A CA 1
ATOM 1324 C C . ARG A 1 173 ? -16.414 -10.200 0.062 1.00 88.31 173 ARG A C 1
ATOM 1326 O O . ARG A 1 173 ? -16.484 -11.073 -0.799 1.00 88.31 173 ARG A O 1
ATOM 1333 N N . TRP A 1 174 ? -15.794 -9.043 -0.145 1.00 91.31 174 TRP A N 1
ATOM 1334 C CA . TRP A 1 174 ? -15.122 -8.717 -1.394 1.00 91.31 174 TRP A CA 1
ATOM 1335 C C . TRP A 1 174 ? -13.921 -9.637 -1.665 1.00 91.31 174 TRP A C 1
ATOM 1337 O O . TRP A 1 174 ? -13.792 -10.132 -2.786 1.00 91.31 174 TRP A O 1
ATOM 1347 N N . LEU A 1 175 ? -13.100 -9.937 -0.649 1.00 91.12 175 LEU A N 1
ATOM 1348 C CA . LEU A 1 175 ? -11.976 -10.880 -0.752 1.00 91.12 175 LEU A CA 1
ATOM 1349 C C . LEU A 1 175 ? -12.430 -12.293 -1.138 1.00 91.12 175 LEU A C 1
ATOM 1351 O O . LEU A 1 175 ? -11.767 -12.929 -1.951 1.00 91.12 175 LEU A O 1
ATOM 1355 N N . VAL A 1 176 ? -13.574 -12.767 -0.630 1.00 89.31 176 VAL A N 1
ATOM 1356 C CA . VAL A 1 176 ? -14.155 -14.057 -1.053 1.00 89.31 176 VAL A CA 1
ATOM 1357 C C . VAL A 1 176 ? -14.434 -14.063 -2.560 1.00 89.31 176 VAL A C 1
ATOM 1359 O O . VAL A 1 176 ? -14.145 -15.051 -3.231 1.00 89.31 176 VAL A O 1
ATOM 1362 N N . GLY A 1 177 ? -14.921 -12.950 -3.116 1.00 87.94 177 GLY A N 1
ATOM 1363 C CA . GLY A 1 177 ? -15.078 -12.790 -4.565 1.00 87.94 177 GLY A CA 1
ATOM 1364 C C . GLY A 1 177 ? -13.745 -12.768 -5.327 1.00 87.94 177 GLY A C 1
ATOM 1365 O O . GLY A 1 177 ? -13.682 -13.216 -6.472 1.00 87.94 177 GLY A O 1
ATOM 1366 N N . GLN A 1 178 ? -12.660 -12.306 -4.695 1.00 89.69 178 GLN A N 1
ATOM 1367 C CA . GLN A 1 178 ? -11.326 -12.318 -5.306 1.00 89.69 178 GLN A CA 1
ATOM 1368 C C . GLN A 1 178 ? -10.716 -13.732 -5.386 1.00 89.69 178 GLN A C 1
ATOM 1370 O O . GLN A 1 178 ? -9.869 -13.990 -6.236 1.00 89.69 178 GLN A O 1
ATOM 1375 N N . CYS A 1 179 ? -11.181 -14.690 -4.577 1.00 88.19 179 CYS A N 1
ATOM 1376 C CA . CYS A 1 179 ? -10.730 -16.088 -4.647 1.00 88.19 179 CYS A CA 1
ATOM 1377 C C . CYS A 1 179 ? -11.131 -16.814 -5.945 1.00 88.19 179 CYS A C 1
ATOM 1379 O O . CYS A 1 179 ? -10.589 -17.884 -6.228 1.00 88.19 179 CYS A O 1
ATOM 1381 N N . GLY A 1 180 ? -12.075 -16.259 -6.713 1.00 87.31 180 GLY A N 1
ATOM 1382 C CA . GLY A 1 180 ? -12.552 -16.809 -7.985 1.00 87.31 180 GLY A CA 1
ATOM 1383 C C . GLY A 1 180 ? -12.002 -16.122 -9.239 1.00 87.31 180 GLY A C 1
ATOM 1384 O O . GLY A 1 180 ? -12.481 -16.421 -10.325 1.00 87.31 180 GLY A O 1
ATOM 1385 N N . GLN A 1 181 ? -11.054 -15.189 -9.110 1.00 88.06 181 GLN A N 1
ATOM 1386 C CA . GLN A 1 181 ? -10.481 -14.470 -10.260 1.00 88.06 181 GLN A CA 1
ATOM 1387 C C . GLN A 1 181 ? -9.633 -15.392 -11.153 1.00 88.06 181 GLN A C 1
ATOM 1389 O O . GLN A 1 181 ? -9.116 -16.382 -10.652 1.00 88.06 181 GLN A O 1
ATOM 1394 N N . PRO A 1 182 ? -9.468 -15.134 -12.457 1.00 90.88 182 PRO A N 1
ATOM 1395 C CA . PRO A 1 182 ? -8.631 -15.987 -13.304 1.00 90.88 182 PRO A CA 1
ATOM 1396 C C . PRO A 1 182 ? -7.140 -15.914 -12.926 1.00 90.88 182 PRO A C 1
ATOM 1398 O O . PRO A 1 182 ? -6.443 -16.927 -13.004 1.00 90.88 182 PRO A O 1
ATOM 1401 N N . GLU A 1 183 ? -6.666 -14.763 -12.440 1.00 93.31 183 GLU A N 1
ATOM 1402 C CA . GLU A 1 183 ? -5.257 -14.528 -12.115 1.00 93.31 183 GLU A CA 1
ATOM 1403 C C . GLU A 1 183 ? -4.826 -15.339 -10.884 1.00 93.31 183 GLU A C 1
ATOM 1405 O O . GLU A 1 183 ? -5.376 -15.224 -9.776 1.00 93.31 183 GLU A O 1
ATOM 1410 N N . SER A 1 184 ? -3.807 -16.179 -11.069 1.00 91.00 184 SER A N 1
ATOM 1411 C CA . SER A 1 184 ? -3.396 -17.166 -10.066 1.00 91.00 184 SER A CA 1
ATOM 1412 C C . SER A 1 184 ? -2.822 -16.520 -8.801 1.00 91.00 184 SER A C 1
ATOM 1414 O O . SER A 1 184 ? -3.183 -16.921 -7.688 1.00 91.00 184 SER A O 1
ATOM 1416 N N . ALA A 1 185 ? -2.004 -15.476 -8.967 1.00 91.38 185 ALA A N 1
ATOM 1417 C CA . ALA A 1 185 ? -1.398 -14.726 -7.873 1.00 91.38 185 ALA A CA 1
ATOM 1418 C C . ALA A 1 185 ? -2.457 -14.006 -7.029 1.00 91.38 185 ALA A C 1
ATOM 1420 O O . ALA A 1 185 ? -2.444 -14.090 -5.800 1.00 91.38 185 ALA A O 1
ATOM 1421 N N . CYS A 1 186 ? -3.443 -13.371 -7.675 1.00 92.75 186 CYS A N 1
ATOM 1422 C CA . CYS A 1 186 ? -4.512 -12.680 -6.960 1.00 92.75 186 CYS A CA 1
ATOM 1423 C C . CYS A 1 186 ? -5.365 -13.649 -6.134 1.00 92.75 186 CYS A C 1
ATOM 1425 O O . CYS A 1 186 ? -5.639 -13.392 -4.958 1.00 92.75 186 CYS A O 1
ATOM 1427 N N . ARG A 1 187 ? -5.741 -14.796 -6.714 1.00 92.25 187 ARG A N 1
ATOM 1428 C CA . ARG A 1 187 ? -6.469 -15.838 -5.979 1.00 92.25 187 ARG A CA 1
ATOM 1429 C C . ARG A 1 187 ? -5.696 -16.337 -4.767 1.00 92.25 187 ARG A C 1
ATOM 1431 O O . ARG A 1 187 ? -6.288 -16.508 -3.698 1.00 92.25 187 ARG A O 1
ATOM 1438 N N . ALA A 1 188 ? -4.398 -16.589 -4.932 1.00 90.62 188 ALA A N 1
ATOM 1439 C CA . ALA A 1 188 ? -3.534 -17.047 -3.851 1.00 90.62 188 ALA A CA 1
ATOM 1440 C C . ALA A 1 188 ? -3.458 -16.005 -2.724 1.00 90.62 188 ALA A C 1
ATOM 1442 O O . ALA A 1 188 ? -3.680 -16.353 -1.561 1.00 90.62 188 ALA A O 1
ATOM 1443 N N . ALA A 1 189 ? -3.255 -14.728 -3.065 1.00 91.56 189 ALA A N 1
ATOM 1444 C CA . ALA A 1 189 ? -3.244 -13.622 -2.111 1.00 91.56 189 ALA A CA 1
ATOM 1445 C C . ALA A 1 189 ? -4.585 -13.477 -1.368 1.00 91.56 189 ALA A C 1
ATOM 1447 O O . ALA A 1 189 ? -4.606 -13.379 -0.139 1.00 91.56 189 ALA A O 1
ATOM 1448 N N . ALA A 1 190 ? -5.717 -13.550 -2.080 1.00 91.38 190 ALA A N 1
ATOM 1449 C CA . ALA A 1 190 ? -7.053 -13.481 -1.481 1.00 91.38 190 ALA A CA 1
ATOM 1450 C C . ALA A 1 190 ? -7.291 -14.613 -0.470 1.00 91.38 190 ALA A C 1
ATOM 1452 O O . ALA A 1 190 ? -7.691 -14.367 0.669 1.00 91.38 190 ALA A O 1
ATOM 1453 N N . MET A 1 191 ? -7.001 -15.857 -0.867 1.00 88.19 191 MET A N 1
ATOM 1454 C CA . MET A 1 191 ? -7.125 -17.032 0.004 1.00 88.19 191 MET A CA 1
ATOM 1455 C C . MET A 1 191 ? -6.231 -16.901 1.242 1.00 88.19 191 MET A C 1
ATOM 1457 O O . MET A 1 191 ? -6.676 -17.165 2.363 1.00 88.19 191 MET A O 1
ATOM 1461 N N . ARG A 1 192 ? -4.993 -16.430 1.053 1.00 87.94 192 ARG A N 1
ATOM 1462 C CA . ARG A 1 192 ? -4.028 -16.200 2.132 1.00 87.94 192 ARG A CA 1
ATOM 1463 C C . ARG A 1 192 ? -4.532 -15.167 3.137 1.00 87.94 192 ARG A C 1
ATOM 1465 O O . ARG A 1 192 ? -4.461 -15.427 4.333 1.00 87.94 192 ARG A O 1
ATOM 1472 N N . LEU A 1 193 ? -5.053 -14.029 2.677 1.00 89.19 193 LEU A N 1
ATOM 1473 C CA . LEU A 1 193 ? -5.577 -12.965 3.544 1.00 89.19 193 LEU A CA 1
ATOM 1474 C C . LEU A 1 193 ? -6.828 -13.392 4.325 1.00 89.19 193 LEU A C 1
ATOM 1476 O O . LEU A 1 193 ? -7.052 -12.937 5.449 1.00 89.19 193 LEU A O 1
ATOM 1480 N N . LEU A 1 194 ? -7.655 -14.259 3.734 1.00 84.69 194 LEU A N 1
ATOM 1481 C CA . LEU A 1 194 ? -8.870 -14.754 4.375 1.00 84.69 194 LEU A CA 1
ATOM 1482 C C . LEU A 1 194 ? -8.567 -15.742 5.497 1.00 84.69 194 LEU A C 1
ATOM 1484 O O . LEU A 1 194 ? -9.055 -15.555 6.612 1.00 84.69 194 LEU A O 1
ATOM 1488 N N . VAL A 1 195 ? -7.795 -16.790 5.205 1.00 77.31 195 VAL A N 1
ATOM 1489 C CA . VAL A 1 195 ? -7.610 -17.904 6.146 1.00 77.31 195 VAL A CA 1
ATOM 1490 C C . VAL A 1 195 ? -6.382 -17.694 7.038 1.00 77.31 195 VAL A C 1
ATOM 1492 O O . VAL A 1 195 ? -6.448 -17.927 8.246 1.00 77.31 195 VAL A O 1
ATOM 1495 N N . ASN A 1 196 ? -5.306 -17.150 6.460 1.00 68.06 196 ASN A N 1
ATOM 1496 C CA . ASN A 1 196 ? -3.964 -17.028 7.030 1.00 68.06 196 ASN A CA 1
ATOM 1497 C C . ASN A 1 196 ? -3.521 -18.295 7.776 1.00 68.06 196 ASN A C 1
ATOM 1499 O O . ASN A 1 196 ? -3.446 -18.344 9.004 1.00 68.06 196 ASN A O 1
ATOM 1503 N N . ASP A 1 197 ? -3.162 -19.310 6.996 1.00 49.75 197 ASP A N 1
ATOM 1504 C CA . ASP A 1 197 ? -2.711 -20.619 7.488 1.00 49.75 197 ASP A CA 1
ATOM 1505 C C . ASP A 1 197 ? -1.286 -20.574 8.082 1.00 49.75 197 ASP A C 1
ATOM 1507 O O . ASP A 1 197 ? -0.754 -21.582 8.555 1.00 49.75 197 ASP A O 1
ATOM 1511 N N . GLY A 1 198 ? -0.657 -19.392 8.070 1.00 48.56 198 GLY A N 1
ATOM 1512 C CA . GLY A 1 198 ? 0.780 -19.220 8.205 1.00 48.56 198 GLY A CA 1
ATOM 1513 C C . GLY A 1 198 ? 1.493 -19.738 6.957 1.00 48.56 198 GLY A C 1
ATOM 1514 O O . GLY A 1 198 ? 1.396 -20.911 6.606 1.00 48.56 198 GLY A O 1
ATOM 1515 N N . SER A 1 199 ? 2.252 -18.876 6.280 1.00 39.31 199 SER A N 1
ATOM 1516 C CA . SER A 1 199 ? 3.234 -19.371 5.316 1.00 39.31 199 SER A CA 1
ATOM 1517 C C . SER A 1 199 ? 4.219 -20.314 6.038 1.00 39.31 199 SER A C 1
ATOM 1519 O O . SER A 1 199 ? 4.492 -20.111 7.228 1.00 39.31 199 SER A O 1
ATOM 1521 N N . PRO A 1 200 ? 4.804 -21.318 5.354 1.00 41.91 200 PRO A N 1
ATOM 1522 C CA . PRO A 1 200 ? 5.787 -22.231 5.954 1.00 41.91 200 PRO A CA 1
ATOM 1523 C C . PRO A 1 200 ? 6.987 -21.514 6.597 1.00 41.91 200 PRO A C 1
ATOM 1525 O O . PRO A 1 200 ? 7.670 -22.075 7.449 1.00 41.91 200 PRO A O 1
ATOM 1528 N N . THR A 1 201 ? 7.235 -20.269 6.190 1.00 46.88 201 THR A N 1
ATOM 1529 C CA . THR A 1 201 ? 8.408 -19.466 6.531 1.00 46.88 201 THR A CA 1
ATOM 1530 C C . THR A 1 201 ? 8.301 -18.680 7.839 1.00 46.88 201 THR A C 1
ATOM 1532 O O . THR A 1 201 ? 9.334 -18.247 8.343 1.00 46.88 201 THR A O 1
ATOM 1535 N N . ASP A 1 202 ? 7.115 -18.509 8.441 1.00 44.56 202 ASP A N 1
ATOM 1536 C CA . ASP A 1 202 ? 6.970 -17.657 9.634 1.00 44.56 202 ASP A CA 1
ATOM 1537 C C . ASP A 1 202 ? 6.089 -18.287 10.730 1.00 44.56 202 ASP A C 1
ATOM 1539 O O . ASP A 1 202 ? 4.859 -18.187 10.733 1.00 44.56 202 ASP A O 1
ATOM 1543 N N . ARG A 1 203 ? 6.735 -18.904 11.735 1.00 41.28 203 ARG A N 1
ATOM 1544 C CA . ARG A 1 203 ? 6.062 -19.487 12.916 1.00 41.28 203 ARG A CA 1
ATOM 1545 C C . ARG A 1 203 ? 5.266 -18.455 13.730 1.00 41.28 203 ARG A C 1
ATOM 1547 O O . ARG A 1 203 ? 4.363 -18.859 14.460 1.00 41.28 203 ARG A O 1
ATOM 1554 N N . ARG A 1 204 ? 5.542 -17.145 13.610 1.00 45.66 204 ARG A N 1
ATOM 1555 C CA . ARG A 1 204 ? 4.793 -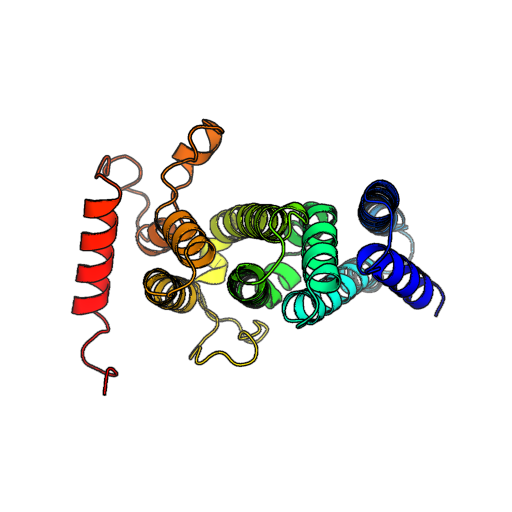16.095 14.333 1.00 45.66 204 ARG A CA 1
ATOM 1556 C C . ARG A 1 204 ? 3.428 -15.783 13.701 1.00 45.66 204 ARG A C 1
ATOM 1558 O O . ARG A 1 204 ? 2.560 -15.261 14.400 1.00 45.66 204 ARG A O 1
ATOM 1565 N N . ARG A 1 205 ? 3.193 -16.141 12.427 1.00 43.62 205 ARG A N 1
ATOM 1566 C CA . ARG A 1 205 ? 1.912 -15.895 11.723 1.00 43.62 205 ARG A CA 1
ATOM 1567 C C . ARG A 1 205 ? 0.746 -16.754 12.211 1.00 43.62 205 ARG A C 1
ATOM 1569 O O . ARG A 1 205 ? -0.383 -16.273 12.204 1.00 43.62 205 ARG A O 1
ATOM 1576 N N . ARG A 1 206 ? 0.998 -17.976 12.701 1.00 42.53 206 ARG A N 1
ATOM 1577 C CA . ARG A 1 206 ? -0.060 -18.934 13.100 1.00 42.53 206 ARG A CA 1
ATOM 1578 C C . ARG A 1 206 ? -1.018 -18.423 14.180 1.00 42.53 206 ARG A C 1
ATOM 1580 O O . ARG A 1 206 ? -2.128 -18.925 14.295 1.00 42.53 206 ARG A O 1
ATOM 1587 N N . VAL A 1 207 ? -0.600 -17.458 14.998 1.00 43.50 207 VAL A N 1
ATOM 1588 C CA . VAL A 1 207 ? -1.351 -17.079 16.206 1.00 43.50 207 VAL A CA 1
ATOM 1589 C C . VAL A 1 207 ? -2.493 -16.102 15.904 1.00 43.50 207 VAL A C 1
ATOM 1591 O O . VAL A 1 207 ? -3.513 -16.123 16.594 1.00 43.50 207 VAL A O 1
ATOM 1594 N N . ARG A 1 208 ? -2.363 -15.260 14.869 1.00 49.50 208 ARG A N 1
ATOM 1595 C CA . ARG A 1 208 ? -3.279 -14.124 14.664 1.00 49.50 208 ARG A CA 1
ATOM 1596 C C . ARG A 1 208 ? -4.547 -14.487 13.878 1.00 49.50 208 ARG A C 1
ATOM 1598 O O . ARG A 1 208 ? -5.609 -13.974 14.213 1.00 49.50 208 ARG A O 1
ATOM 1605 N N . GLY A 1 209 ? -4.480 -15.473 12.977 1.00 58.84 209 GLY A N 1
ATOM 1606 C CA . GLY A 1 209 ? -5.592 -15.863 12.096 1.00 58.84 209 GLY A CA 1
ATOM 1607 C C . GLY A 1 209 ? -5.947 -14.771 11.079 1.00 58.84 209 GLY A C 1
ATOM 1608 O O . GLY A 1 209 ? -5.716 -13.591 11.331 1.00 58.84 209 GLY A O 1
ATOM 1609 N N . GLY A 1 210 ? -6.456 -15.164 9.909 1.00 71.38 210 GLY A N 1
ATOM 1610 C CA . GLY A 1 210 ? -6.704 -14.227 8.806 1.00 71.38 210 GLY A CA 1
ATOM 1611 C C . GLY A 1 210 ? -7.836 -13.239 9.089 1.00 71.38 210 GLY A C 1
ATOM 1612 O O . GLY A 1 210 ? -8.528 -13.326 10.109 1.00 71.38 210 GLY A O 1
ATOM 1613 N N . LEU A 1 211 ? -8.079 -12.317 8.154 1.00 79.25 211 LEU A N 1
ATOM 1614 C CA . LEU A 1 211 ? -9.106 -11.271 8.296 1.00 79.25 211 LEU A CA 1
ATOM 1615 C C . LEU A 1 211 ? -10.507 -11.843 8.554 1.00 79.25 211 LEU A C 1
ATOM 1617 O O . LEU A 1 211 ? -11.318 -11.234 9.254 1.00 79.25 211 LEU A O 1
ATOM 1621 N N . ALA A 1 212 ? -10.789 -13.042 8.044 1.00 77.44 212 ALA A N 1
ATOM 1622 C CA . ALA A 1 212 ? -12.052 -13.723 8.284 1.00 77.44 212 ALA A CA 1
ATOM 1623 C C . ALA A 1 212 ? -12.240 -14.110 9.762 1.00 77.44 212 ALA A C 1
ATOM 1625 O O . ALA A 1 212 ? -13.344 -14.001 10.296 1.00 77.44 212 ALA A O 1
ATOM 1626 N N . ARG A 1 213 ? -11.165 -14.494 10.469 1.00 76.69 213 ARG A N 1
ATOM 1627 C CA . ARG A 1 213 ? -11.229 -14.803 11.906 1.00 76.69 213 ARG A CA 1
ATOM 1628 C C . ARG A 1 213 ? -11.623 -13.572 12.712 1.00 76.69 213 ARG A C 1
ATOM 1630 O O . ARG A 1 213 ? -12.429 -13.692 13.632 1.00 76.69 213 ARG A O 1
ATOM 1637 N N . CYS A 1 214 ? -11.114 -12.398 12.337 1.00 76.94 214 CYS A N 1
ATOM 1638 C CA . CYS A 1 214 ? -11.456 -11.143 12.999 1.00 76.94 214 CYS A CA 1
ATOM 1639 C C . CYS A 1 214 ? -12.962 -10.863 12.975 1.00 76.94 214 CYS A C 1
ATOM 1641 O O . CYS A 1 214 ? -13.471 -10.303 13.944 1.00 76.94 214 CYS A O 1
ATOM 1643 N N . LEU A 1 215 ? -13.691 -11.269 11.929 1.00 70.88 215 LEU A N 1
ATOM 1644 C CA . LEU A 1 215 ? -15.153 -11.152 11.885 1.00 70.88 215 LEU A CA 1
ATOM 1645 C C . LEU A 1 215 ? -15.853 -12.150 12.807 1.00 70.88 215 LEU A C 1
ATOM 1647 O O . LEU A 1 215 ? -16.780 -11.769 13.517 1.00 70.88 215 LEU A O 1
ATOM 1651 N N . LEU A 1 216 ? -15.379 -13.397 12.838 1.00 64.00 216 LEU A N 1
ATOM 1652 C CA . LEU A 1 216 ? -15.988 -14.486 13.608 1.00 64.00 216 LEU A CA 1
ATOM 1653 C C . LEU A 1 216 ? -15.778 -14.352 15.122 1.00 64.00 216 LEU A C 1
ATOM 1655 O O . LEU A 1 216 ? -16.611 -14.800 15.909 1.00 64.00 216 LEU A O 1
ATOM 1659 N N . THR A 1 217 ? -14.683 -13.727 15.556 1.00 56.69 217 THR A N 1
ATOM 1660 C CA . THR A 1 217 ? -14.435 -13.449 16.974 1.00 56.69 217 THR A CA 1
ATOM 1661 C C . THR A 1 217 ? -15.141 -12.156 17.387 1.00 56.69 217 THR A C 1
ATOM 1663 O O . THR A 1 217 ? -14.534 -11.085 17.460 1.00 56.69 217 THR A O 1
ATOM 1666 N N . SER A 1 218 ? -16.445 -12.242 17.634 1.00 43.16 218 SER A N 1
ATOM 1667 C CA . SER A 1 218 ? -17.192 -11.275 18.452 1.00 43.16 218 SER A CA 1
ATOM 1668 C C . SER A 1 218 ? -17.268 -11.691 19.928 1.00 43.16 218 SER A C 1
ATOM 1670 O O . SER A 1 218 ? -17.727 -10.904 20.745 1.00 43.16 218 SER A O 1
ATOM 1672 N N . SER A 1 219 ? -16.771 -12.882 20.294 1.00 36.56 219 SER A N 1
ATOM 1673 C CA . SER A 1 219 ? -16.765 -13.374 21.677 1.00 36.56 219 SER A CA 1
ATOM 1674 C C . SER A 1 219 ? -15.371 -13.874 22.109 1.00 36.56 219 SER A C 1
ATOM 1676 O O . SER A 1 219 ? -14.754 -14.659 21.378 1.00 36.56 219 SER A O 1
ATOM 1678 N N . PRO A 1 220 ? -14.841 -13.426 23.267 1.00 37.06 220 PRO A N 1
ATOM 1679 C CA . PRO A 1 220 ? -13.495 -13.759 23.743 1.00 37.06 220 PRO A CA 1
ATOM 1680 C C . PRO A 1 220 ? -13.292 -15.242 24.109 1.00 37.06 220 PRO A C 1
ATOM 1682 O O . PRO A 1 220 ? -12.145 -15.677 24.213 1.00 37.06 220 PRO A O 1
ATOM 1685 N N . GLU A 1 221 ? -14.358 -16.038 24.236 1.00 34.22 221 GLU A N 1
ATOM 1686 C CA . GLU A 1 221 ? -14.294 -17.425 24.729 1.00 34.22 221 GLU A CA 1
ATOM 1687 C C . GLU A 1 221 ? -13.825 -18.464 23.695 1.00 34.22 221 GLU A C 1
ATOM 1689 O O . GLU A 1 221 ? -13.341 -19.532 24.061 1.00 34.22 221 GLU A O 1
ATOM 1694 N N . LYS A 1 222 ? -13.866 -18.167 22.389 1.00 37.75 222 LYS A N 1
ATOM 1695 C CA . LYS A 1 222 ? -13.479 -19.132 21.333 1.00 37.75 222 LYS A CA 1
ATOM 1696 C C . LYS A 1 222 ? -12.043 -18.950 20.829 1.00 37.75 222 LYS A C 1
ATOM 1698 O O . LYS A 1 222 ? -11.745 -19.170 19.657 1.00 37.75 222 LYS A O 1
ATOM 1703 N N . ARG A 1 223 ? -11.118 -18.541 21.705 1.00 38.88 223 ARG A N 1
ATOM 1704 C CA . ARG A 1 223 ? -9.688 -18.405 21.355 1.00 38.88 223 ARG A CA 1
ATOM 1705 C C . AR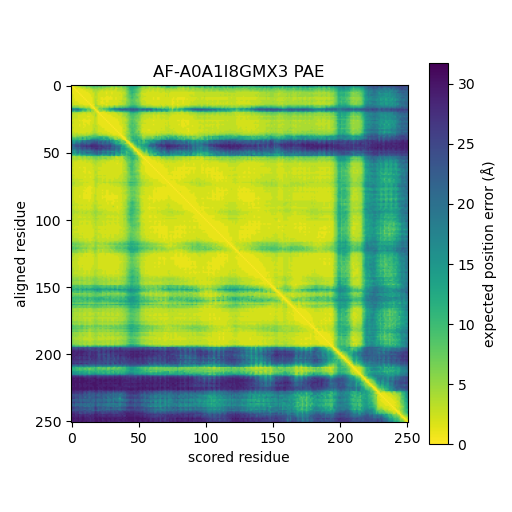G A 1 223 ? -8.969 -19.748 21.175 1.00 38.88 223 ARG A C 1
ATOM 1707 O O . ARG A 1 223 ? -7.948 -19.768 20.494 1.00 38.88 223 ARG A O 1
ATOM 1714 N N . GLN A 1 224 ? -9.496 -20.845 21.730 1.00 37.19 224 GLN A N 1
ATOM 1715 C CA . GLN A 1 224 ? -8.796 -22.140 21.805 1.00 37.19 224 GLN A CA 1
ATOM 1716 C C . GLN A 1 224 ? -9.384 -23.266 20.937 1.00 37.19 224 GLN A C 1
ATOM 1718 O O . GLN A 1 224 ? -8.744 -24.300 20.776 1.00 37.19 224 GLN A O 1
ATOM 1723 N N . GLN A 1 225 ? -10.558 -23.088 20.330 1.00 40.50 225 GLN A N 1
ATOM 1724 C CA . GLN A 1 225 ? -11.208 -24.136 19.538 1.00 40.50 225 GLN A CA 1
ATOM 1725 C C . GLN A 1 225 ? -11.362 -23.680 18.093 1.00 40.50 225 GLN A C 1
ATOM 1727 O O . GLN A 1 225 ? -12.289 -22.942 17.783 1.00 40.50 225 GLN A O 1
ATOM 1732 N N . THR A 1 226 ? -10.433 -24.068 17.221 1.00 40.47 226 THR A N 1
ATOM 1733 C CA . THR A 1 226 ? -10.676 -24.385 15.796 1.00 40.47 226 THR A CA 1
ATOM 1734 C C . THR A 1 226 ? -9.343 -24.715 15.129 1.00 40.47 226 THR A C 1
ATOM 1736 O O . THR A 1 226 ? -8.779 -23.938 14.368 1.00 40.47 226 THR A O 1
ATOM 1739 N N . ALA A 1 227 ? -8.841 -25.920 15.396 1.00 38.81 227 ALA A N 1
ATOM 1740 C CA . ALA A 1 227 ? -7.883 -26.593 14.521 1.00 38.81 227 ALA A CA 1
ATOM 1741 C C . ALA A 1 227 ? -8.635 -27.233 13.334 1.00 38.81 227 ALA A C 1
ATOM 1743 O O . ALA A 1 227 ? -8.557 -28.437 13.111 1.00 38.81 227 ALA A O 1
ATOM 1744 N N . ALA A 1 228 ? -9.452 -26.449 12.625 1.00 51.16 228 ALA A N 1
ATOM 1745 C CA . ALA A 1 228 ? -10.133 -26.907 11.417 1.00 51.16 228 ALA A CA 1
ATOM 1746 C C . ALA A 1 228 ? -9.227 -26.646 10.210 1.00 51.16 228 ALA A C 1
ATOM 1748 O O . A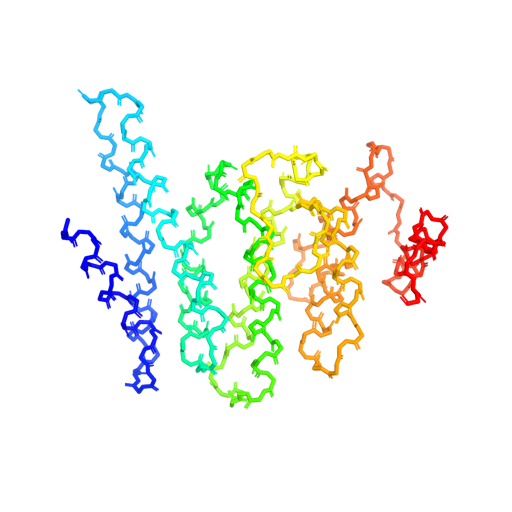LA A 1 228 ? -8.537 -25.628 10.162 1.00 51.16 228 ALA A O 1
ATOM 1749 N N . SER A 1 229 ? -9.217 -27.559 9.235 1.00 56.56 229 SER A N 1
ATOM 1750 C CA . SER A 1 229 ? -8.431 -27.353 8.013 1.00 56.56 229 SER A CA 1
ATOM 1751 C C . SER A 1 229 ? -8.878 -26.069 7.284 1.00 56.56 229 SER A C 1
ATOM 1753 O O . SER A 1 229 ? -10.065 -25.729 7.339 1.00 56.56 229 SER A O 1
ATOM 1755 N N . PRO A 1 230 ? -7.986 -25.381 6.545 1.00 50.94 230 PRO A N 1
ATOM 1756 C CA . PRO A 1 230 ? -8.313 -24.162 5.790 1.00 50.94 230 PRO A CA 1
ATOM 1757 C C . PRO A 1 230 ? -9.571 -24.293 4.918 1.00 50.94 230 PRO A C 1
ATOM 1759 O O . PRO A 1 230 ? -10.398 -23.385 4.837 1.00 50.94 230 PRO A O 1
ATOM 1762 N N . ARG A 1 231 ? -9.774 -25.483 4.333 1.00 56.97 231 ARG A N 1
ATOM 1763 C CA . ARG A 1 231 ? -10.966 -25.830 3.544 1.00 56.97 231 ARG A CA 1
ATOM 1764 C C . ARG A 1 231 ? -12.251 -25.839 4.373 1.00 56.97 231 ARG A C 1
ATOM 1766 O O . ARG A 1 231 ? -13.258 -25.303 3.924 1.00 56.97 231 ARG A O 1
ATOM 1773 N N . GLN A 1 232 ? -12.228 -26.428 5.567 1.00 59.72 232 GLN A N 1
ATOM 1774 C CA . GLN A 1 232 ? -13.392 -26.474 6.459 1.00 59.72 232 GLN A CA 1
ATOM 1775 C C . GLN A 1 232 ? -13.737 -25.085 7.001 1.00 59.72 232 GLN A C 1
ATOM 1777 O O . GLN A 1 232 ? -14.913 -24.735 7.072 1.00 59.72 232 GLN A O 1
ATOM 1782 N N . PHE A 1 233 ? -12.724 -24.275 7.323 1.00 58.44 233 PHE A N 1
ATOM 1783 C CA . PHE A 1 233 ? -12.924 -22.881 7.713 1.00 58.44 233 PHE A CA 1
ATOM 1784 C C . PHE A 1 233 ? -13.584 -22.080 6.587 1.00 58.44 233 PHE A C 1
ATOM 1786 O O . PHE A 1 233 ? -14.595 -21.419 6.811 1.00 58.44 233 PHE A O 1
ATOM 1793 N N . PHE A 1 234 ? -13.069 -22.197 5.360 1.00 59.03 234 PHE A N 1
ATOM 1794 C CA . PHE A 1 234 ? -13.639 -21.516 4.200 1.00 59.03 234 PHE A CA 1
ATOM 1795 C C . PHE A 1 234 ? -15.070 -21.983 3.897 1.00 59.03 234 PHE A C 1
ATOM 1797 O O . PHE A 1 234 ? -15.940 -21.160 3.632 1.00 59.03 234 PHE A O 1
ATOM 1804 N N . GLN A 1 235 ? -15.361 -23.284 4.006 1.00 66.50 235 GLN A N 1
ATOM 1805 C CA . GLN A 1 235 ? -16.725 -23.808 3.862 1.00 66.50 235 GLN A CA 1
ATOM 1806 C C . GLN A 1 235 ? -17.674 -23.286 4.947 1.00 66.50 235 GLN A C 1
ATOM 1808 O O . GLN A 1 235 ? -18.812 -22.938 4.634 1.00 66.50 235 GLN A O 1
ATOM 1813 N N . ALA A 1 236 ? -17.225 -23.195 6.201 1.00 64.25 236 ALA A N 1
ATOM 1814 C CA . ALA A 1 236 ? -18.014 -22.622 7.289 1.00 64.25 236 ALA A CA 1
ATOM 1815 C C . ALA A 1 236 ? -18.278 -21.127 7.062 1.00 64.25 236 ALA A C 1
ATOM 1817 O O . ALA A 1 236 ? -19.416 -20.680 7.205 1.00 64.25 236 ALA A O 1
ATOM 1818 N N . LEU A 1 237 ? -17.256 -20.385 6.623 1.00 63.66 237 LEU A N 1
ATOM 1819 C CA . LEU A 1 237 ? -17.365 -18.977 6.256 1.00 63.66 237 LEU A CA 1
ATOM 1820 C C . LEU A 1 237 ? -18.380 -18.788 5.123 1.00 63.66 237 LEU A C 1
ATOM 1822 O O . LEU A 1 237 ? -19.314 -18.003 5.255 1.00 63.66 237 LEU A O 1
ATOM 1826 N N . LEU A 1 238 ? -18.249 -19.557 4.037 1.00 66.81 238 LEU A N 1
ATOM 1827 C CA . LEU A 1 238 ? -19.186 -19.538 2.916 1.00 66.81 238 LEU A CA 1
ATOM 1828 C C . LEU A 1 238 ? -20.604 -19.905 3.348 1.00 66.81 238 LEU A C 1
ATOM 1830 O O . LEU A 1 238 ? -21.552 -19.276 2.892 1.00 66.81 238 LEU A O 1
ATOM 1834 N N . LYS A 1 239 ? -20.772 -20.900 4.226 1.00 67.25 239 LYS A N 1
ATOM 1835 C CA . LYS A 1 239 ? -22.086 -21.299 4.744 1.00 67.25 239 LYS A CA 1
ATOM 1836 C C . LYS A 1 239 ? -22.723 -20.179 5.567 1.00 67.25 239 LYS A C 1
ATOM 1838 O O . LYS A 1 239 ? -23.909 -19.915 5.403 1.00 67.25 239 LYS A O 1
ATOM 1843 N N . GLN A 1 240 ? -21.942 -19.494 6.399 1.00 62.53 240 GLN A N 1
ATOM 1844 C CA . GLN A 1 240 ? -22.411 -18.367 7.204 1.00 62.53 240 GLN A CA 1
ATOM 1845 C C . GLN A 1 240 ? -22.733 -17.138 6.341 1.00 62.53 240 GLN A C 1
ATOM 1847 O O . GLN A 1 240 ? -23.770 -16.512 6.539 1.00 62.53 240 GLN A O 1
ATOM 1852 N N . PHE A 1 241 ? -21.910 -16.837 5.330 1.00 61.00 241 PHE A N 1
ATOM 1853 C CA . PHE A 1 241 ? -22.224 -15.798 4.346 1.00 61.00 241 PHE A CA 1
ATOM 1854 C C . PHE A 1 241 ? -23.471 -16.147 3.529 1.00 61.00 241 PHE A C 1
ATOM 1856 O O . PHE A 1 241 ? -24.302 -15.270 3.299 1.00 61.00 241 PHE A O 1
ATOM 1863 N N . LYS A 1 242 ? -23.635 -17.417 3.132 1.00 62.69 242 LYS A N 1
ATOM 1864 C CA . LYS A 1 242 ? -24.834 -17.890 2.430 1.00 62.69 242 LYS A CA 1
ATOM 1865 C C . LYS A 1 242 ? -26.098 -17.727 3.272 1.00 62.69 242 LYS A C 1
ATOM 1867 O O . LYS A 1 242 ? -27.098 -17.239 2.764 1.00 62.69 242 LYS A O 1
ATOM 1872 N N . ALA A 1 243 ? -26.037 -18.091 4.551 1.00 56.72 243 ALA A N 1
ATOM 1873 C CA . ALA A 1 243 ? -27.175 -17.996 5.461 1.00 56.72 243 ALA A CA 1
ATOM 1874 C C . ALA A 1 243 ? -27.581 -16.547 5.771 1.00 56.72 243 ALA A C 1
ATOM 1876 O O . ALA A 1 243 ? -28.768 -16.261 5.860 1.00 56.72 243 ALA A O 1
ATOM 1877 N N . ASN A 1 244 ? -26.610 -15.641 5.914 1.00 51.34 244 ASN A N 1
ATOM 1878 C CA . ASN A 1 244 ? -26.882 -14.282 6.384 1.00 51.34 244 ASN A CA 1
ATOM 1879 C C . ASN A 1 244 ? -27.053 -13.246 5.259 1.00 51.34 244 ASN A C 1
ATOM 1881 O O . ASN A 1 244 ? -27.606 -12.185 5.522 1.00 51.34 244 ASN A O 1
ATOM 1885 N N . TYR A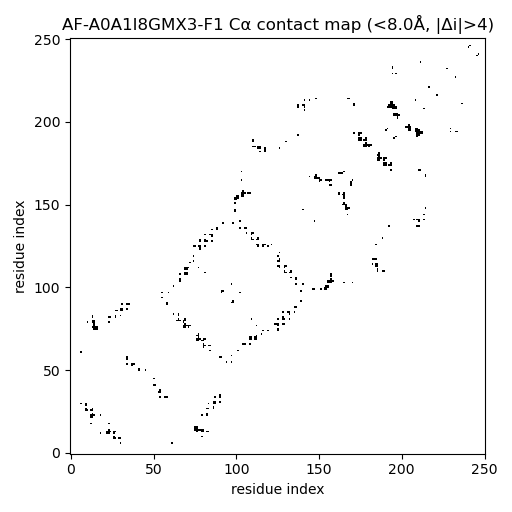 1 245 ? -26.554 -13.498 4.038 1.00 51.00 245 TYR A N 1
ATOM 1886 C CA . TYR A 1 245 ? -26.406 -12.423 3.040 1.00 51.00 245 TYR A CA 1
ATOM 1887 C C . TYR A 1 245 ? -26.633 -12.816 1.569 1.00 51.00 245 TYR A C 1
ATOM 1889 O O . TYR A 1 245 ? -26.577 -11.935 0.715 1.00 51.00 245 TYR A O 1
ATOM 1897 N N . PHE A 1 246 ? -26.856 -14.092 1.225 1.00 48.00 246 PHE A N 1
ATOM 1898 C CA . PHE A 1 246 ? -26.999 -14.504 -0.188 1.00 48.00 246 PHE A CA 1
ATOM 1899 C C . PHE A 1 246 ? -28.417 -14.398 -0.762 1.00 48.00 246 PHE A C 1
ATOM 1901 O O . PHE A 1 246 ? -28.567 -14.626 -1.958 1.00 48.00 246 PHE A O 1
ATOM 1908 N N . TYR A 1 247 ? -29.436 -14.046 0.028 1.00 43.38 247 TYR A N 1
ATOM 1909 C CA . TYR A 1 247 ? -30.805 -13.950 -0.495 1.00 43.38 247 TYR A CA 1
ATOM 1910 C C . TYR A 1 247 ? -31.106 -12.666 -1.285 1.00 43.38 247 TYR A C 1
ATOM 1912 O O . TYR A 1 247 ? -32.097 -12.651 -2.000 1.00 43.38 247 TYR A O 1
ATOM 1920 N N . ASP A 1 248 ? -30.252 -11.635 -1.236 1.00 40.59 248 ASP A N 1
ATOM 1921 C CA . ASP A 1 248 ? -30.663 -10.297 -1.696 1.00 40.59 248 ASP A CA 1
ATOM 1922 C C . ASP A 1 248 ? -29.945 -9.713 -2.922 1.00 40.59 248 ASP A C 1
ATOM 1924 O O . ASP A 1 248 ? -30.316 -8.615 -3.329 1.00 40.59 248 ASP A O 1
ATOM 1928 N N . ARG A 1 249 ? -28.914 -10.338 -3.522 1.00 38.66 249 ARG A N 1
ATOM 1929 C CA . ARG A 1 249 ? -28.255 -9.728 -4.708 1.00 38.66 249 ARG A CA 1
ATOM 1930 C C . ARG A 1 249 ? -27.266 -10.630 -5.464 1.00 38.66 249 ARG A C 1
ATOM 1932 O O . ARG A 1 249 ? -26.059 -10.397 -5.427 1.00 38.66 249 ARG A O 1
ATOM 1939 N N . TRP A 1 250 ? -27.768 -11.649 -6.158 1.00 35.03 250 TRP A N 1
ATOM 1940 C CA . TRP A 1 250 ? -27.046 -12.329 -7.249 1.00 35.03 250 TRP A CA 1
ATOM 1941 C C . TRP A 1 250 ? -27.993 -12.610 -8.430 1.00 35.03 250 TRP A C 1
ATOM 1943 O O . TRP A 1 250 ? -28.089 -13.739 -8.902 1.00 35.03 250 TRP A O 1
ATOM 1953 N N . GLU A 1 251 ? -28.672 -11.556 -8.884 1.00 30.50 251 GLU A N 1
ATOM 1954 C CA . GLU A 1 251 ? -29.143 -11.392 -10.268 1.00 30.50 251 GLU A CA 1
ATOM 1955 C C . GLU A 1 251 ? -28.409 -10.197 -10.888 1.00 30.50 251 GLU A C 1
ATOM 1957 O O . GLU A 1 251 ? -28.206 -9.190 -10.161 1.00 30.50 251 GLU A O 1
#

Foldseek 3Di:
DVLVVLLVVLLCQQLDPDHDPVSNLVSLLVLLVVLVVLVVPPDVPDDPVPSVCRSVVSLLVLLVLLLVQLQDLDLSSVRSSLSNLLSCLVVQLVPVLNCQACLLQLLVSLLNSLVSCLPPDVVSCSLVSSLSSNVSSFVSCLVCQVVQQDADPNHDDHPPDPQPGRHLVSSLVVLLVQLPDPRPSSVVSSLCQQFVCDDPPDPVSNQRGHSVVSVVPPDPPCSDDDPDPSVVVVVVSVVVCCVPPVPPDDD